Protein AF-A0A6V7J2H9-F1 (afdb_monomer_lite)

Radius of gyration: 25.12 Å; chains: 1; bounding box: 62×53×57 Å

pLDDT: mean 72.77, std 20.96, range [29.88, 95.81]

InterPro domains:
  IPR002219 Protein kinase C-like, phorbol ester/diacylglycerol-binding domain [PF00130] (8-49)
  IPR002219 Protein kinase C-like, phorbol ester/diacylglycerol-binding domain [PS50081] (1-47)
  IPR011993 PH-like domain superfamily [G3DSA:2.30.29.30] (99-198)
  IPR046349 C1-like domain superfamily [SSF57889] (6-49)
  IPR050839 Rho-associated Serine/Threonine Kinase [PTHR22988] (1-195)

Structure (mmCIF, N/CA/C/O backbone):
data_AF-A0A6V7J2H9-F1
#
_entry.id   AF-A0A6V7J2H9-F1
#
loop_
_atom_site.group_PDB
_atom_site.id
_atom_site.type_symbol
_atom_site.label_atom_id
_atom_site.label_alt_id
_atom_site.label_comp_id
_atom_site.label_asym_id
_atom_site.label_entity_id
_atom_site.label_seq_id
_atom_site.pdbx_PDB_ins_code
_atom_site.Cartn_x
_atom_site.Cartn_y
_atom_site.Cartn_z
_atom_site.occupancy
_atom_site.B_iso_or_equiv
_atom_site.auth_seq_id
_atom_site.auth_comp_id
_atom_site.auth_asym_id
_atom_site.auth_atom_id
_atom_site.pdbx_PDB_model_num
ATOM 1 N N . PHE A 1 1 ? -2.893 21.095 -12.736 1.00 77.75 1 PHE A N 1
ATOM 2 C CA . PHE A 1 1 ? -1.483 20.812 -13.079 1.00 77.75 1 PHE A CA 1
ATOM 3 C C . PHE A 1 1 ? -0.806 22.091 -13.529 1.00 77.75 1 PHE A C 1
ATOM 5 O O . PHE A 1 1 ? -1.310 22.734 -14.441 1.00 77.75 1 PHE A O 1
ATOM 12 N N . ASN A 1 2 ? 0.326 22.427 -12.921 1.00 83.44 2 ASN A N 1
ATOM 13 C CA . ASN A 1 2 ? 1.202 23.508 -13.352 1.00 83.44 2 ASN A CA 1
ATOM 14 C C . ASN A 1 2 ? 2.252 22.957 -14.314 1.00 83.44 2 ASN A C 1
ATOM 16 O O . ASN A 1 2 ? 2.741 21.839 -14.140 1.00 83.44 2 ASN A O 1
ATOM 20 N N . VAL A 1 3 ? 2.578 23.726 -15.350 1.00 87.38 3 VAL A N 1
ATOM 21 C CA . VAL A 1 3 ? 3.633 23.354 -16.292 1.00 87.38 3 VAL A CA 1
ATOM 22 C C . VAL A 1 3 ? 4.948 23.923 -15.787 1.00 87.38 3 VAL A C 1
ATOM 24 O O . VAL A 1 3 ? 5.167 25.129 -15.842 1.00 87.38 3 VAL A O 1
ATOM 27 N N . GLU A 1 4 ? 5.830 23.043 -15.330 1.00 84.88 4 GLU A N 1
ATOM 28 C CA . GLU A 1 4 ? 7.129 23.405 -14.766 1.00 84.88 4 GLU A CA 1
ATOM 29 C C . GLU A 1 4 ? 8.253 22.581 -15.397 1.00 84.88 4 GLU A C 1
ATOM 31 O O . GLU A 1 4 ? 8.036 21.514 -15.987 1.00 84.88 4 GLU A O 1
ATOM 36 N N . LEU A 1 5 ? 9.478 23.096 -15.305 1.00 83.81 5 LEU A N 1
ATOM 37 C CA . LEU A 1 5 ? 10.667 22.360 -15.714 1.00 83.81 5 LEU A CA 1
ATOM 38 C C . LEU A 1 5 ? 10.983 21.288 -14.674 1.00 83.81 5 LEU A C 1
ATOM 40 O O . LEU A 1 5 ? 11.109 21.570 -13.485 1.00 83.81 5 LEU A O 1
ATOM 44 N N . SER A 1 6 ? 11.156 20.053 -15.138 1.00 76.25 6 SER A N 1
ATOM 45 C CA . SER A 1 6 ? 11.546 18.945 -14.276 1.00 76.25 6 SER A CA 1
ATOM 46 C C . SER A 1 6 ? 12.970 19.141 -13.769 1.00 76.25 6 SER A C 1
ATOM 48 O O . SER A 1 6 ? 13.936 18.826 -14.466 1.00 76.25 6 SER A O 1
ATOM 50 N N . MET A 1 7 ? 13.104 19.638 -12.542 1.00 80.25 7 MET A N 1
ATOM 51 C CA . MET A 1 7 ? 14.392 19.756 -11.849 1.00 80.25 7 MET A CA 1
ATOM 52 C C . MET A 1 7 ? 14.829 18.458 -11.156 1.00 80.25 7 MET A C 1
ATOM 54 O O . MET A 1 7 ? 15.925 18.382 -10.609 1.00 80.25 7 MET A O 1
ATOM 58 N N . ARG A 1 8 ? 13.991 17.418 -11.189 1.00 76.75 8 ARG A N 1
ATOM 59 C CA . ARG A 1 8 ? 14.297 16.078 -10.674 1.00 76.75 8 ARG A CA 1
ATOM 60 C C . ARG A 1 8 ? 14.059 15.027 -11.750 1.00 76.75 8 ARG A C 1
ATOM 62 O O . ARG A 1 8 ? 13.167 15.191 -12.579 1.00 76.75 8 ARG A O 1
ATOM 69 N N . ALA A 1 9 ? 14.841 13.951 -11.742 1.00 74.69 9 ALA A N 1
ATOM 70 C CA . ALA A 1 9 ? 14.499 12.762 -12.514 1.00 74.69 9 ALA A CA 1
ATOM 71 C C . ALA A 1 9 ? 13.283 12.088 -11.856 1.00 74.69 9 ALA A C 1
ATOM 73 O O . ALA A 1 9 ? 13.253 11.912 -10.638 1.00 74.69 9 ALA A O 1
ATOM 74 N N . GLY A 1 10 ? 12.271 11.744 -12.647 1.00 80.50 10 GLY A N 1
ATOM 75 C CA . GLY A 1 10 ? 11.026 11.154 -12.155 1.00 80.50 10 GLY A CA 1
ATOM 76 C C . GLY A 1 10 ? 10.411 10.209 -13.179 1.00 80.50 10 GLY A C 1
ATOM 77 O O . GLY A 1 10 ? 10.917 10.080 -14.290 1.00 80.50 10 GLY A O 1
ATOM 78 N N . LYS A 1 11 ? 9.317 9.539 -12.815 1.00 85.56 11 LYS A N 1
ATOM 79 C CA . LYS A 1 11 ? 8.499 8.745 -13.744 1.00 85.56 11 LYS A CA 1
ATOM 80 C C . LYS A 1 11 ? 7.165 9.440 -13.968 1.00 85.56 11 LYS A C 1
ATOM 82 O O . LYS A 1 11 ? 6.646 10.082 -13.057 1.00 85.56 11 LYS A O 1
ATOM 87 N N . CYS A 1 12 ? 6.620 9.314 -15.171 1.00 86.00 12 CYS A N 1
ATOM 88 C CA . CYS A 1 12 ? 5.305 9.842 -15.481 1.00 86.00 12 CYS A CA 1
ATOM 89 C C . CYS A 1 12 ? 4.227 9.025 -14.773 1.00 86.00 12 CYS A C 1
ATOM 91 O O . CYS A 1 12 ? 4.155 7.815 -14.949 1.00 86.00 12 CYS A O 1
ATOM 93 N N . ALA A 1 13 ? 3.342 9.695 -14.037 1.00 82.06 13 ALA A N 1
ATOM 94 C CA . ALA A 1 13 ? 2.252 9.029 -13.327 1.00 82.06 13 ALA A CA 1
ATOM 95 C C . ALA A 1 13 ? 1.215 8.349 -14.247 1.00 82.06 13 ALA A C 1
ATOM 97 O O . ALA A 1 13 ? 0.481 7.493 -13.774 1.00 82.06 13 ALA A O 1
ATOM 98 N N . ALA A 1 14 ? 1.149 8.699 -15.540 1.00 83.88 14 ALA A N 1
ATOM 99 C CA . ALA A 1 14 ? 0.181 8.104 -16.467 1.00 83.88 14 ALA A CA 1
ATOM 100 C C . ALA A 1 14 ? 0.752 6.921 -17.264 1.00 83.88 14 ALA A C 1
ATOM 102 O O . ALA A 1 14 ? 0.119 5.880 -17.358 1.00 83.88 14 ALA A O 1
ATOM 103 N N . CYS A 1 15 ? 1.939 7.077 -17.861 1.00 84.81 15 CYS A N 1
ATOM 104 C CA . CYS A 1 15 ? 2.535 6.053 -18.729 1.00 84.81 15 CYS A CA 1
ATOM 105 C C . CYS A 1 15 ? 3.703 5.299 -18.085 1.00 84.81 15 CYS A C 1
ATOM 107 O O . CYS A 1 15 ? 4.266 4.417 -18.719 1.00 84.81 15 CYS A O 1
ATOM 109 N N . LEU A 1 16 ? 4.097 5.657 -16.856 1.00 80.81 16 LEU A N 1
ATOM 110 C CA . LEU A 1 16 ? 5.208 5.069 -16.089 1.00 80.81 16 LEU A CA 1
ATOM 111 C C . LEU A 1 16 ? 6.608 5.229 -16.713 1.00 80.81 16 LEU A C 1
ATOM 113 O O . LEU A 1 16 ? 7.609 4.912 -16.063 1.00 80.81 16 LEU A O 1
ATOM 117 N N . GLU A 1 17 ? 6.693 5.798 -17.915 1.00 85.81 17 GLU A N 1
ATOM 118 C CA . GLU A 1 17 ? 7.938 6.131 -18.604 1.00 85.81 17 GLU A CA 1
ATOM 119 C C . GLU A 1 17 ? 8.718 7.244 -17.885 1.00 85.81 17 GLU A C 1
ATOM 121 O O . GLU A 1 17 ? 8.125 8.122 -17.238 1.00 85.81 17 GLU A O 1
ATOM 126 N N . PRO A 1 18 ? 10.059 7.253 -17.989 1.00 84.50 18 PRO A N 1
ATOM 127 C CA . PRO A 1 18 ? 10.883 8.236 -17.319 1.00 84.50 18 PRO A CA 1
ATOM 128 C C . PRO A 1 18 ? 10.658 9.633 -17.899 1.00 84.50 18 PRO A C 1
ATOM 130 O O . PRO A 1 18 ? 10.485 9.863 -19.101 1.00 84.50 18 PRO A O 1
ATOM 133 N N . ILE A 1 19 ? 10.703 10.603 -17.004 1.00 86.81 19 ILE A N 1
ATOM 134 C CA . ILE A 1 19 ? 10.667 12.015 -17.316 1.00 86.81 19 ILE A CA 1
ATOM 135 C C . ILE A 1 19 ? 12.093 12.541 -17.245 1.00 86.81 19 ILE A C 1
ATOM 137 O O . ILE A 1 19 ? 12.758 12.478 -16.210 1.00 86.81 19 ILE A O 1
ATOM 141 N N . GLN A 1 20 ? 12.565 13.048 -18.381 1.00 83.06 20 GLN A N 1
ATOM 142 C CA . GLN A 1 20 ? 13.922 13.560 -18.503 1.00 83.06 20 GLN A CA 1
ATOM 143 C C . GLN A 1 20 ? 14.068 14.910 -17.796 1.00 83.06 20 GLN A C 1
ATOM 145 O O . GLN A 1 20 ? 13.197 15.779 -17.890 1.00 83.06 20 GLN A O 1
ATOM 150 N N . PHE A 1 21 ? 15.209 15.080 -17.131 1.00 84.38 21 PHE A N 1
ATOM 151 C CA . PHE A 1 21 ? 15.614 16.335 -16.508 1.00 84.38 21 PHE A CA 1
ATOM 152 C C . PHE A 1 21 ? 15.616 17.484 -17.527 1.00 84.38 21 PHE A C 1
ATOM 154 O O . PHE A 1 21 ? 15.995 17.301 -18.685 1.00 84.38 21 PHE A O 1
ATOM 161 N N . GLY A 1 22 ? 15.169 18.667 -17.103 1.00 79.56 22 GLY A N 1
ATOM 162 C CA . GLY A 1 22 ? 15.147 19.869 -17.939 1.00 79.56 22 GLY A CA 1
ATOM 163 C C . GLY A 1 22 ? 14.043 19.902 -19.002 1.00 79.56 22 GLY A C 1
ATOM 164 O O . GLY A 1 22 ? 13.978 20.853 -19.778 1.00 79.56 22 GLY A O 1
ATOM 165 N N . LYS A 1 23 ? 13.145 18.907 -19.050 1.00 81.88 23 LYS A N 1
ATOM 166 C CA . LYS A 1 23 ? 11.941 18.967 -19.893 1.00 81.88 23 LYS A CA 1
ATOM 167 C C . LYS A 1 23 ? 10.768 19.587 -19.144 1.00 81.88 23 LYS A C 1
ATOM 169 O O . LYS A 1 23 ? 10.637 19.440 -17.930 1.00 81.88 23 LYS A O 1
ATOM 174 N N . ARG A 1 24 ? 9.889 20.264 -19.891 1.00 83.94 24 ARG A N 1
ATOM 175 C CA . ARG A 1 24 ? 8.600 20.733 -19.370 1.00 83.94 24 ARG A CA 1
ATOM 176 C C . ARG A 1 24 ? 7.727 19.533 -19.016 1.00 83.94 24 ARG A C 1
ATOM 178 O O . ARG A 1 24 ? 7.602 18.596 -19.806 1.00 83.94 24 ARG A O 1
ATOM 185 N N . THR A 1 25 ? 7.128 19.593 -17.839 1.00 88.81 25 THR A N 1
ATOM 186 C CA . THR A 1 25 ? 6.284 18.552 -17.256 1.00 88.81 25 THR A CA 1
ATOM 187 C C . THR A 1 25 ? 5.070 19.180 -16.614 1.00 88.81 25 THR A C 1
ATOM 189 O O . THR A 1 25 ? 5.123 20.323 -16.173 1.00 88.81 25 THR A O 1
ATOM 192 N N . ALA A 1 26 ? 3.975 18.436 -16.576 1.00 88.44 26 ALA A N 1
ATOM 193 C CA . ALA A 1 26 ? 2.803 18.830 -15.821 1.00 88.44 26 ALA A CA 1
ATOM 194 C C . ALA A 1 26 ? 2.932 18.246 -14.410 1.00 88.44 26 ALA A C 1
ATOM 196 O O . ALA A 1 26 ? 2.935 17.023 -14.238 1.00 88.44 26 ALA A O 1
ATOM 197 N N . ILE A 1 27 ? 3.054 19.125 -13.416 1.00 84.69 27 ILE A N 1
ATOM 198 C CA . ILE A 1 27 ? 3.156 18.782 -11.997 1.00 84.69 27 ILE A CA 1
ATOM 199 C C . ILE A 1 27 ? 1.858 19.190 -11.304 1.00 84.69 27 ILE A C 1
ATOM 201 O O . ILE A 1 27 ? 1.342 20.287 -11.518 1.00 84.69 27 ILE A O 1
ATOM 205 N N . CYS A 1 28 ? 1.265 18.300 -10.515 1.00 81.88 28 CYS A N 1
ATOM 206 C CA . CYS A 1 28 ? 0.098 18.681 -9.724 1.00 81.88 28 CYS A CA 1
ATOM 207 C C . CYS A 1 28 ? 0.548 19.531 -8.530 1.00 81.88 28 CYS A C 1
ATOM 209 O O . CYS A 1 28 ? 1.403 19.100 -7.762 1.00 81.88 28 CYS A O 1
ATOM 211 N N . SER A 1 29 ? -0.029 20.721 -8.363 1.00 76.00 29 SER A N 1
ATOM 212 C CA . SER A 1 29 ? 0.316 21.650 -7.280 1.00 76.00 29 SER A CA 1
ATOM 213 C C . SER A 1 29 ? 0.058 21.067 -5.891 1.00 76.00 29 SER A C 1
ATOM 215 O O . SER A 1 29 ? 0.789 21.377 -4.958 1.00 76.00 29 SER A O 1
ATOM 217 N N . GLU A 1 30 ? -0.945 20.199 -5.764 1.00 71.56 30 GLU A N 1
ATOM 218 C CA . GLU A 1 30 ? -1.413 19.685 -4.472 1.00 71.56 30 GLU A CA 1
ATOM 219 C C . GLU A 1 30 ? -0.650 18.421 -4.051 1.00 71.56 30 GLU A C 1
ATOM 221 O O . GLU A 1 30 ? -0.244 18.288 -2.903 1.00 71.56 30 GLU A O 1
ATOM 226 N N . CYS A 1 31 ? -0.390 17.509 -4.993 1.00 70.88 31 CYS A N 1
ATOM 227 C CA . CYS A 1 31 ? 0.210 16.200 -4.703 1.00 70.88 31 CYS A CA 1
ATOM 228 C C . CYS A 1 31 ? 1.591 15.963 -5.322 1.00 70.88 31 CYS A C 1
ATOM 230 O O . CYS A 1 31 ? 2.177 14.899 -5.138 1.00 70.88 31 CYS A O 1
ATOM 232 N N . GLN A 1 32 ? 2.120 16.928 -6.079 1.00 79.38 32 GLN A N 1
ATOM 233 C CA . GLN A 1 32 ? 3.469 16.901 -6.656 1.00 79.38 32 GLN A CA 1
ATOM 234 C C . GLN A 1 32 ? 3.761 15.716 -7.599 1.00 79.38 32 GLN A C 1
ATOM 236 O O . GLN A 1 32 ? 4.919 15.482 -7.965 1.00 79.38 32 GLN A O 1
ATOM 241 N N . ILE A 1 33 ? 2.730 14.988 -8.047 1.00 80.75 33 ILE A N 1
ATOM 242 C CA . ILE A 1 33 ? 2.874 13.972 -9.095 1.00 80.75 33 ILE A CA 1
ATOM 243 C C . ILE A 1 33 ? 3.284 14.643 -10.403 1.00 80.75 33 ILE A C 1
ATOM 245 O O . ILE A 1 33 ? 2.824 15.739 -10.729 1.00 80.75 33 ILE A O 1
ATOM 249 N N . MET A 1 34 ? 4.139 13.964 -11.161 1.00 84.94 34 MET A N 1
ATOM 250 C CA . MET A 1 34 ? 4.719 14.487 -12.389 1.00 84.94 34 MET A CA 1
ATOM 251 C C . MET A 1 34 ? 4.241 13.673 -13.588 1.00 84.94 34 MET A C 1
ATOM 253 O O . MET A 1 34 ? 4.202 12.443 -13.559 1.00 84.94 34 MET A O 1
ATOM 257 N N . THR A 1 35 ? 3.882 14.358 -14.666 1.00 87.31 35 THR A N 1
ATOM 258 C CA . THR A 1 35 ? 3.438 13.739 -15.917 1.00 87.31 35 THR A CA 1
ATOM 259 C C . THR A 1 35 ? 4.093 14.411 -17.116 1.00 87.31 35 THR A C 1
ATOM 261 O O . THR A 1 35 ? 4.465 15.589 -17.065 1.00 87.31 35 THR A O 1
ATOM 264 N N . HIS A 1 36 ? 4.240 13.686 -18.230 1.00 90.44 36 HIS A N 1
ATOM 265 C CA . HIS A 1 36 ? 4.505 14.352 -19.506 1.00 90.44 36 HIS A CA 1
ATOM 266 C C . HIS A 1 36 ? 3.322 15.260 -19.855 1.00 90.44 36 HIS A C 1
ATOM 268 O O . HIS A 1 36 ? 2.180 14.930 -19.544 1.00 90.44 36 HIS A O 1
ATOM 274 N N . LEU A 1 37 ? 3.563 16.356 -20.582 1.00 86.44 37 LEU A N 1
ATOM 275 C CA . LEU A 1 37 ? 2.484 17.267 -21.004 1.00 86.44 37 LEU A CA 1
ATOM 276 C C . LEU A 1 37 ? 1.358 16.558 -21.769 1.00 86.44 37 LEU A C 1
ATOM 278 O O . LEU A 1 37 ? 0.207 16.948 -21.650 1.00 86.44 37 LEU A O 1
ATOM 282 N N . LYS A 1 38 ? 1.689 15.526 -22.553 1.00 88.06 38 LYS A N 1
ATOM 283 C CA . LYS A 1 38 ? 0.705 14.737 -23.312 1.00 88.06 38 LYS A CA 1
ATOM 284 C C . LYS A 1 38 ? -0.084 13.766 -22.432 1.00 88.06 38 LYS A C 1
ATOM 286 O O . LYS A 1 38 ? -1.185 13.370 -22.780 1.00 88.06 38 LYS A O 1
ATOM 291 N N . CYS A 1 39 ? 0.501 13.376 -21.307 1.00 87.06 39 CYS A N 1
ATOM 292 C CA . CYS A 1 39 ? -0.032 12.379 -20.392 1.00 87.06 39 CYS A CA 1
ATOM 293 C C . CYS A 1 39 ? -0.886 12.994 -19.280 1.00 87.06 39 CYS A C 1
ATOM 295 O O . CYS A 1 39 ? -1.598 12.261 -18.606 1.00 87.06 39 CYS A O 1
ATOM 297 N N . SER A 1 40 ? -0.838 14.314 -19.088 1.00 82.81 40 SER A N 1
ATOM 298 C CA . SER A 1 40 ? -1.616 15.008 -18.055 1.00 82.81 40 SER A CA 1
ATOM 299 C C . SER A 1 40 ? -3.125 14.814 -18.219 1.00 82.81 40 SER A C 1
ATOM 301 O O . SER A 1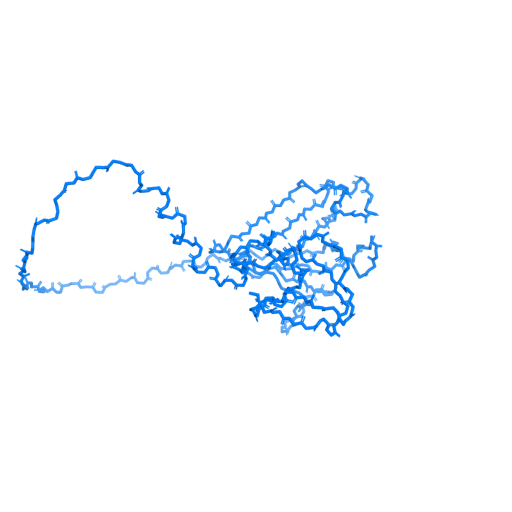 40 ? -3.830 14.717 -17.225 1.00 82.81 40 SER A O 1
ATOM 303 N N . LEU A 1 41 ? -3.602 14.696 -19.462 1.00 78.06 41 LEU A N 1
ATOM 304 C CA . LEU A 1 41 ? -5.012 14.459 -19.791 1.00 78.06 41 LEU A CA 1
ATOM 305 C C . LEU A 1 41 ? -5.463 13.013 -19.541 1.00 78.06 41 LEU A C 1
ATOM 307 O O . LEU A 1 41 ? -6.658 12.750 -19.484 1.00 78.06 41 LEU A O 1
ATOM 311 N N . LEU A 1 42 ? -4.515 12.079 -19.419 1.00 77.94 42 LEU A N 1
ATOM 312 C CA . LEU A 1 42 ? -4.791 10.679 -19.082 1.00 77.94 42 LEU A CA 1
ATOM 313 C C . LEU A 1 42 ? -4.868 10.468 -17.569 1.00 77.94 42 LEU A C 1
ATOM 315 O O . LEU A 1 42 ? -5.326 9.421 -17.117 1.00 77.94 42 LEU A O 1
ATOM 319 N N . VAL A 1 43 ? -4.402 11.444 -16.786 1.00 71.25 43 VAL A N 1
ATOM 320 C CA . VAL A 1 43 ? -4.537 11.400 -15.337 1.00 71.25 43 VAL A CA 1
ATOM 321 C C . VAL A 1 43 ? -5.922 11.927 -14.970 1.00 71.25 43 VAL A C 1
ATOM 323 O O . VAL A 1 43 ? -6.305 12.996 -15.450 1.00 71.25 43 VAL A O 1
ATOM 326 N N . PRO A 1 44 ? -6.680 11.200 -14.131 1.00 64.69 44 PRO A N 1
ATOM 327 C CA . PRO A 1 44 ? -7.982 11.642 -13.663 1.00 64.69 44 PRO A CA 1
ATOM 328 C C . PRO A 1 44 ? -7.969 13.100 -13.186 1.00 64.69 44 PRO A C 1
ATOM 330 O O . PRO A 1 44 ? -7.108 13.511 -12.406 1.00 64.69 44 PRO A O 1
ATOM 333 N N . ALA A 1 45 ? -8.953 13.886 -13.635 1.00 60.41 45 ALA A N 1
ATOM 334 C CA . ALA A 1 45 ? -9.084 15.308 -13.299 1.00 60.41 45 ALA A CA 1
ATOM 335 C C . ALA A 1 45 ? -9.304 15.567 -11.798 1.00 60.41 45 ALA A C 1
ATOM 337 O O . ALA A 1 45 ? -9.265 16.711 -11.352 1.00 60.41 45 ALA A O 1
ATOM 338 N N . ASN A 1 46 ? -9.536 14.510 -11.019 1.00 59.00 46 ASN A N 1
ATOM 339 C CA . ASN A 1 46 ? -9.648 14.579 -9.574 1.00 59.00 46 ASN A CA 1
ATOM 340 C C . ASN A 1 46 ? -8.278 14.583 -8.865 1.00 59.00 46 ASN A C 1
ATOM 342 O O . ASN A 1 46 ? -8.244 14.684 -7.644 1.00 59.00 46 ASN A O 1
ATOM 346 N N . CYS A 1 47 ? -7.147 14.503 -9.578 1.00 57.09 47 CYS A N 1
ATOM 347 C CA . CYS A 1 47 ? -5.824 14.515 -8.956 1.00 57.09 47 CYS A CA 1
ATOM 348 C C . CYS A 1 47 ? -5.627 15.737 -8.036 1.00 57.09 47 CYS A C 1
ATOM 350 O O . CYS A 1 47 ? -5.884 16.869 -8.437 1.00 57.09 47 CYS A O 1
ATOM 352 N N . GLY A 1 48 ? -5.170 15.512 -6.805 1.00 52.78 48 GLY A N 1
ATOM 353 C CA . GLY A 1 48 ? -5.032 16.565 -5.797 1.00 52.78 48 GLY A CA 1
ATOM 354 C C . GLY A 1 48 ? -6.256 16.767 -4.903 1.00 52.78 48 GLY A C 1
ATOM 355 O O . GLY A 1 48 ? -6.057 16.959 -3.709 1.00 52.78 48 GLY A O 1
ATOM 356 N N . LEU A 1 49 ? -7.490 16.620 -5.407 1.00 52.19 49 LEU A N 1
ATOM 357 C CA . LEU A 1 49 ? -8.683 16.990 -4.635 1.00 52.19 49 LEU A CA 1
ATOM 358 C C . LEU A 1 49 ? -8.720 16.304 -3.256 1.00 52.19 49 LEU A C 1
ATOM 360 O O . LEU A 1 49 ? -8.623 15.073 -3.197 1.00 52.19 49 LEU A O 1
ATOM 364 N N . PRO A 1 50 ? -8.914 17.058 -2.154 1.00 51.91 50 PRO A N 1
ATOM 365 C CA . PRO A 1 50 ? -9.219 16.474 -0.858 1.00 51.91 50 PRO A CA 1
ATOM 366 C C . PRO A 1 50 ? -10.577 15.775 -0.974 1.00 51.91 50 PRO A C 1
ATOM 368 O O . PRO A 1 50 ? -11.587 16.398 -1.309 1.00 51.91 50 PRO A O 1
ATOM 371 N N . GLY A 1 51 ? -10.623 14.467 -0.732 1.00 51.88 51 GLY A N 1
ATOM 372 C CA . GLY A 1 51 ? -11.774 13.611 -1.068 1.00 51.88 51 GLY A CA 1
ATOM 373 C C . GLY A 1 51 ? -13.039 13.804 -0.240 1.00 51.88 51 GLY A C 1
ATOM 374 O O . GLY A 1 51 ? -13.928 12.956 -0.265 1.00 51.88 51 GLY A O 1
ATOM 375 N N . GLY A 1 52 ? -13.192 14.963 0.398 1.00 51.84 52 GLY A N 1
ATOM 376 C CA . GLY A 1 52 ? -14.498 15.465 0.803 1.00 51.84 52 GLY A CA 1
ATOM 377 C C . GLY A 1 52 ? -15.415 15.810 -0.382 1.00 51.84 52 GLY A C 1
ATOM 378 O O . GLY A 1 52 ? -16.631 15.723 -0.231 1.00 51.84 52 GLY A O 1
ATOM 379 N N . LEU A 1 53 ? -14.885 16.152 -1.569 1.00 50.12 53 LEU A N 1
ATOM 380 C CA . LEU A 1 53 ? -15.721 16.659 -2.675 1.00 50.12 53 LEU A CA 1
ATOM 381 C C . LEU A 1 53 ? -16.220 15.584 -3.664 1.00 50.12 53 LEU A C 1
ATOM 383 O O . LEU A 1 53 ? -17.243 15.775 -4.324 1.00 50.12 53 LEU A O 1
ATOM 387 N N . THR A 1 54 ? -15.582 14.412 -3.733 1.00 50.69 54 THR A N 1
ATOM 388 C CA . THR A 1 54 ? -15.967 13.336 -4.673 1.00 50.69 54 THR A CA 1
ATOM 389 C C . THR A 1 54 ? -17.366 12.770 -4.383 1.00 50.69 54 THR A C 1
ATOM 391 O O . THR A 1 54 ? -18.051 12.295 -5.290 1.00 50.69 54 THR A O 1
ATOM 394 N N . LYS A 1 55 ? -17.853 12.900 -3.139 1.00 51.69 55 LYS A N 1
ATOM 395 C CA . LYS A 1 55 ? -19.196 12.453 -2.725 1.00 51.69 55 LYS A CA 1
ATOM 396 C C . LYS A 1 55 ? -20.343 13.265 -3.351 1.00 51.69 55 LYS A C 1
ATOM 398 O O . LYS A 1 55 ? -21.476 12.786 -3.338 1.00 51.69 55 LYS A O 1
ATOM 403 N N . HIS A 1 56 ? -20.077 14.448 -3.918 1.00 49.44 56 HIS A N 1
ATOM 404 C CA . HIS A 1 56 ? -21.100 15.269 -4.580 1.00 49.44 56 HIS A CA 1
ATOM 405 C C . HIS A 1 56 ? -21.202 15.037 -6.093 1.00 49.44 56 HIS A C 1
ATOM 407 O O . HIS A 1 56 ? -22.293 15.158 -6.643 1.00 49.44 56 HIS A O 1
ATOM 413 N N . LEU A 1 57 ? -20.122 14.627 -6.772 1.00 46.97 57 LEU A N 1
ATOM 414 C CA . LEU A 1 57 ? -20.199 14.368 -8.215 1.00 46.97 57 LEU A CA 1
ATOM 415 C C . LEU A 1 57 ? -20.984 13.091 -8.541 1.00 46.97 57 LEU A C 1
ATOM 417 O O . LEU A 1 57 ? -21.692 13.067 -9.535 1.00 46.97 57 LEU A O 1
ATOM 421 N N . GLY A 1 58 ? -20.952 12.057 -7.696 1.00 45.50 58 GLY A N 1
ATOM 422 C CA . GLY A 1 58 ? -21.749 10.841 -7.929 1.00 45.50 58 GLY A CA 1
ATOM 423 C C . GLY A 1 58 ? -23.266 11.042 -7.794 1.00 45.50 58 GLY A C 1
ATOM 424 O O . GLY A 1 58 ? -24.040 10.279 -8.368 1.00 45.50 58 GLY A O 1
ATOM 425 N N . LYS A 1 59 ? -23.702 12.078 -7.062 1.00 42.47 59 LYS A N 1
ATOM 426 C CA . LYS A 1 59 ? -25.119 12.316 -6.741 1.00 42.47 59 LYS A CA 1
ATOM 427 C C . LYS A 1 59 ? -25.863 13.165 -7.777 1.00 42.47 59 LYS A C 1
ATOM 429 O O . LYS A 1 59 ? -27.084 13.103 -7.820 1.00 42.47 59 LYS A O 1
ATOM 434 N N .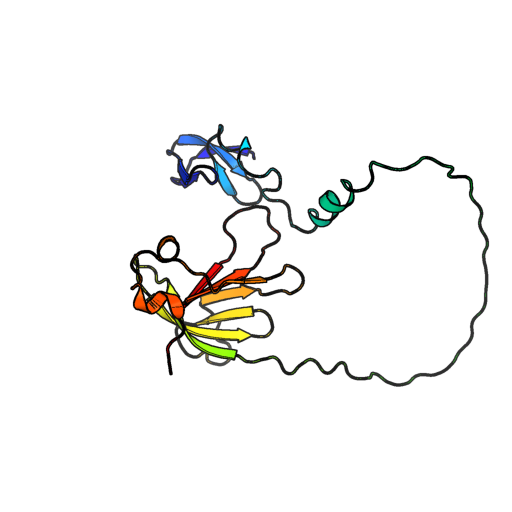 ASN A 1 60 ? -25.162 13.892 -8.651 1.00 42.06 60 ASN A N 1
ATOM 435 C CA . ASN A 1 60 ? -25.791 14.748 -9.669 1.00 42.06 60 ASN A CA 1
ATOM 436 C C . ASN A 1 60 ? -25.973 14.089 -11.053 1.00 42.06 60 ASN A C 1
ATOM 438 O O . ASN A 1 60 ? -26.654 14.661 -11.894 1.00 42.06 60 ASN A O 1
ATOM 442 N N . TRP A 1 61 ? -25.426 12.891 -11.298 1.00 40.25 61 TRP A N 1
ATOM 443 C CA . TRP A 1 61 ? -25.557 12.177 -12.589 1.00 40.25 61 TRP A CA 1
ATOM 444 C C . TRP A 1 61 ? -26.652 11.093 -12.596 1.00 40.25 61 TRP A C 1
ATOM 446 O O . TRP A 1 61 ? -26.737 10.274 -13.511 1.00 40.25 61 TRP A O 1
ATOM 456 N N . ARG A 1 62 ? -27.485 11.056 -11.551 1.00 43.56 62 ARG A N 1
ATOM 457 C CA . ARG A 1 62 ? -28.662 10.182 -11.415 1.00 43.56 62 ARG A CA 1
ATOM 458 C C . ARG A 1 62 ? -29.899 11.022 -11.069 1.00 43.56 62 ARG A C 1
ATOM 460 O O . ARG A 1 62 ? -30.630 10.695 -10.148 1.00 43.56 62 ARG A O 1
ATOM 467 N N . ALA A 1 63 ? -30.073 12.161 -11.734 1.00 34.94 63 ALA A N 1
ATOM 468 C CA . ALA A 1 63 ? -31.251 13.020 -11.568 1.00 34.94 63 ALA A CA 1
ATOM 469 C C . ALA A 1 63 ? -31.591 13.774 -12.866 1.00 34.94 63 ALA A C 1
ATOM 471 O O . ALA A 1 63 ? -32.009 14.927 -12.838 1.00 34.94 63 ALA A O 1
ATOM 472 N N . SER A 1 64 ? -31.362 13.140 -14.016 1.00 45.28 64 SER A N 1
ATOM 473 C CA . SER A 1 64 ? -31.796 13.647 -15.319 1.00 45.28 64 SER A CA 1
ATOM 474 C C . SER A 1 64 ? -32.533 12.550 -16.077 1.00 45.28 64 SER A C 1
ATOM 476 O O . SER A 1 64 ? -32.094 12.115 -17.133 1.00 45.28 64 SER A O 1
ATOM 478 N N . ASP A 1 65 ? -33.603 12.049 -15.480 1.00 41.12 65 ASP A N 1
ATOM 479 C CA . ASP A 1 65 ? -34.801 11.689 -16.226 1.00 41.12 65 ASP A CA 1
ATOM 480 C C . ASP A 1 65 ? -35.963 11.616 -15.238 1.00 41.12 65 ASP A C 1
ATOM 482 O O . ASP A 1 65 ? -35.801 11.145 -14.115 1.00 41.12 65 ASP A O 1
ATOM 486 N N . GLU A 1 66 ? -37.110 12.114 -15.682 1.00 36.41 66 GLU A N 1
ATOM 487 C CA . GLU A 1 66 ? -38.389 12.192 -14.970 1.00 36.41 66 GLU A CA 1
ATOM 488 C C . GLU A 1 66 ? -38.675 13.492 -14.182 1.00 36.41 66 GLU A C 1
ATOM 490 O O . GLU A 1 66 ? -38.560 13.613 -12.967 1.00 36.41 66 GLU A O 1
ATOM 495 N N . SER A 1 67 ? -39.173 14.451 -14.968 1.00 36.19 67 SER A N 1
ATOM 496 C CA . SER A 1 67 ? -40.454 15.130 -14.725 1.00 36.19 67 SER A CA 1
ATOM 497 C C . SER A 1 67 ? -40.515 16.312 -13.746 1.00 36.19 67 SER A C 1
ATOM 499 O O . SER A 1 67 ? -40.835 16.198 -12.569 1.00 36.19 67 SER A O 1
ATOM 501 N N . ILE A 1 68 ? -40.333 17.504 -14.329 1.00 42.22 68 ILE A N 1
ATOM 502 C CA . ILE A 1 68 ? -41.284 18.635 -14.298 1.00 42.22 68 ILE A CA 1
ATOM 503 C C . ILE A 1 68 ? -42.531 18.403 -13.431 1.00 42.22 68 ILE A C 1
ATOM 505 O 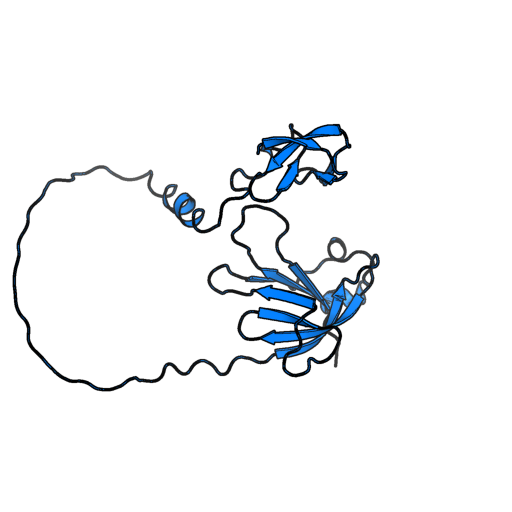O . ILE A 1 68 ? -43.400 17.633 -13.830 1.00 42.22 68 ILE A O 1
ATOM 509 N N . SER A 1 69 ? -42.659 19.154 -12.328 1.00 32.47 69 SER A N 1
ATOM 510 C CA . SER A 1 69 ? -43.865 19.926 -11.962 1.00 32.47 69 SER A CA 1
ATOM 511 C C . SER A 1 69 ? -43.677 20.704 -10.647 1.00 32.47 69 SER A C 1
ATOM 513 O O . SER A 1 69 ? -43.546 20.128 -9.574 1.00 32.47 69 SER A O 1
ATOM 515 N N . THR A 1 70 ? -43.773 22.034 -10.762 1.00 38.19 70 THR A N 1
ATOM 516 C CA . THR A 1 70 ? -44.298 22.995 -9.765 1.00 38.19 70 THR A CA 1
ATOM 517 C C . THR A 1 70 ? -43.622 23.130 -8.394 1.00 38.19 70 THR A C 1
ATOM 519 O O . THR A 1 70 ? -43.987 22.477 -7.424 1.00 38.19 70 THR A O 1
ATOM 522 N N . LEU A 1 71 ? -42.764 24.153 -8.283 1.00 42.25 71 LEU A N 1
ATOM 523 C CA . LEU A 1 71 ? -42.498 24.863 -7.031 1.00 42.25 71 LEU A CA 1
ATOM 524 C C . LEU A 1 71 ? -43.408 26.104 -6.957 1.00 42.25 71 LEU A C 1
ATOM 526 O O . LEU A 1 71 ? -43.207 27.082 -7.672 1.00 42.25 71 LEU A O 1
ATOM 530 N N . SER A 1 72 ? -44.416 26.040 -6.094 1.00 40.91 72 SER A N 1
ATOM 531 C CA . SER A 1 72 ? -45.187 27.161 -5.541 1.00 40.91 72 SER A CA 1
ATOM 532 C C . SER A 1 72 ? -45.697 26.663 -4.187 1.00 40.91 72 SER A C 1
ATOM 534 O O . SER A 1 72 ? -46.207 25.554 -4.121 1.00 40.91 72 SER A O 1
ATOM 536 N N . GLY A 1 73 ? -45.560 27.328 -3.052 1.00 31.20 73 GLY A N 1
ATOM 537 C CA . GLY A 1 73 ? -45.009 28.627 -2.735 1.00 31.20 73 GLY A CA 1
ATOM 538 C C . GLY A 1 73 ? -44.806 28.702 -1.216 1.00 31.20 73 GLY A C 1
ATOM 539 O O . GLY A 1 73 ? -45.187 27.806 -0.465 1.00 31.20 73 GLY A O 1
ATOM 540 N N . SER A 1 74 ? -44.152 29.776 -0.800 1.00 44.34 74 SER A N 1
ATOM 541 C CA . SER A 1 74 ? -43.894 30.238 0.566 1.00 44.34 74 SER A CA 1
ATOM 542 C C . SER A 1 74 ? -45.108 30.184 1.504 1.00 44.34 74 SER A C 1
ATOM 544 O O . SER A 1 74 ? -46.191 30.510 1.042 1.00 44.34 74 SER A O 1
ATOM 546 N N . VAL A 1 75 ? -44.918 29.943 2.815 1.00 35.47 75 VAL A N 1
ATOM 547 C CA . VAL A 1 75 ? -45.159 30.911 3.922 1.00 35.47 75 VAL A CA 1
ATOM 548 C C . VAL A 1 75 ? -44.936 30.304 5.326 1.00 35.47 75 VAL A C 1
ATOM 550 O O . VAL A 1 75 ? -45.002 29.100 5.535 1.00 35.47 75 VAL A O 1
ATOM 553 N N . GLN A 1 76 ? -44.618 31.210 6.254 1.00 38.84 76 GLN A N 1
ATOM 554 C CA . GLN A 1 76 ? -44.233 31.107 7.669 1.00 38.84 76 GLN A CA 1
ATOM 555 C C . GLN A 1 76 ? -45.305 30.500 8.595 1.00 38.84 76 GLN A C 1
ATOM 557 O O . GLN A 1 76 ? -46.489 30.645 8.310 1.00 38.84 76 GLN A O 1
ATOM 562 N N . THR A 1 77 ? -44.915 30.012 9.784 1.00 32.88 77 THR A N 1
ATOM 563 C CA . THR A 1 77 ? -45.490 30.477 11.073 1.00 32.88 77 THR A CA 1
ATOM 564 C C . THR A 1 77 ? -44.728 29.952 12.299 1.00 32.88 77 THR A C 1
ATOM 566 O O . THR A 1 77 ? -44.064 28.922 12.257 1.00 32.88 77 THR A O 1
ATOM 569 N N . LEU A 1 78 ? -44.776 30.761 13.358 1.00 34.38 78 LEU A N 1
ATOM 570 C CA . LEU A 1 78 ? -44.017 30.710 14.607 1.00 34.38 78 LEU A CA 1
ATOM 571 C C . LEU A 1 78 ? -44.765 29.964 15.737 1.00 34.38 78 LEU A C 1
ATOM 573 O O . LEU A 1 78 ? -45.979 29.799 15.674 1.00 34.38 78 LEU A O 1
ATOM 577 N N . THR A 1 79 ? -44.011 29.716 16.819 1.00 30.47 79 THR A N 1
ATOM 578 C CA . THR A 1 79 ? -44.369 29.770 18.260 1.00 30.47 79 THR A CA 1
ATOM 579 C C . THR A 1 79 ? -44.868 28.530 19.040 1.00 30.47 79 THR A C 1
ATOM 581 O O . THR A 1 79 ? -45.978 28.072 18.808 1.00 30.47 79 THR A O 1
ATOM 584 N N . ILE A 1 80 ? -44.051 28.190 20.071 1.00 37.41 80 ILE A N 1
ATOM 585 C CA . ILE A 1 80 ? -44.357 27.861 21.499 1.00 37.41 80 ILE A CA 1
ATOM 586 C C . ILE A 1 80 ? -44.951 26.444 21.749 1.00 37.41 80 ILE A C 1
ATOM 588 O O . ILE A 1 80 ? -45.842 26.029 21.026 1.00 37.41 80 ILE A O 1
ATOM 592 N N . ASP A 1 81 ? -44.457 25.576 22.651 1.00 29.88 81 ASP A N 1
ATOM 593 C CA . ASP A 1 81 ? -44.231 25.719 24.106 1.00 29.88 81 ASP A CA 1
ATOM 594 C C . ASP A 1 81 ? -43.265 24.636 24.665 1.00 29.88 81 ASP A C 1
ATOM 596 O O . ASP A 1 81 ? -43.190 23.525 24.136 1.00 29.88 81 ASP A O 1
ATOM 600 N N . GLU A 1 82 ? -42.567 24.964 25.755 1.00 38.97 82 GLU A N 1
ATOM 601 C CA . GLU A 1 82 ? -41.888 24.048 26.704 1.00 38.97 82 GLU A CA 1
ATOM 602 C C . GLU A 1 82 ? -42.939 23.564 27.740 1.00 38.97 82 GLU A C 1
ATOM 604 O O . GLU A 1 82 ? -43.944 24.266 27.883 1.00 38.97 82 GLU A O 1
ATOM 609 N N . PRO A 1 83 ? -42.796 22.437 28.489 1.00 43.09 83 PRO A N 1
ATOM 610 C CA . PRO A 1 83 ? -41.764 22.306 29.535 1.00 43.09 83 PRO A CA 1
ATOM 611 C C . PRO A 1 83 ? -41.267 20.871 29.878 1.00 43.09 83 PRO A C 1
ATOM 613 O O . PRO A 1 83 ? -41.871 19.861 29.522 1.00 43.09 83 PRO A O 1
ATOM 616 N N . ASP A 1 84 ? -40.143 20.848 30.606 1.00 32.25 84 ASP A N 1
ATOM 617 C CA . ASP A 1 84 ? -39.613 19.886 31.599 1.00 32.25 84 ASP A CA 1
ATOM 618 C C . ASP A 1 84 ? -40.043 18.404 31.600 1.00 32.25 84 ASP A C 1
ATOM 620 O O . ASP A 1 84 ? -41.201 18.088 31.845 1.00 32.25 84 ASP A O 1
ATOM 624 N N . HIS A 1 85 ? -39.056 17.489 31.540 1.00 36.22 85 HIS A N 1
ATOM 625 C CA . HIS A 1 85 ? -38.896 16.398 32.524 1.00 36.22 85 HIS A CA 1
ATOM 626 C C . HIS A 1 85 ? -37.571 15.606 32.354 1.00 36.22 85 HIS A C 1
ATOM 628 O O . HIS A 1 85 ? -37.350 14.931 31.353 1.00 36.22 85 HIS A O 1
ATOM 634 N N . ALA A 1 86 ? -36.786 15.614 33.440 1.00 34.81 86 ALA A N 1
ATOM 635 C CA . ALA A 1 86 ? -35.923 14.550 33.978 1.00 34.81 86 ALA A CA 1
ATOM 636 C C . ALA A 1 86 ? -34.600 14.157 33.277 1.00 34.81 86 ALA A C 1
ATOM 638 O O . ALA A 1 86 ? -34.551 13.461 32.264 1.00 34.81 86 ALA A O 1
ATOM 639 N N . GLU A 1 87 ? -33.508 14.483 33.979 1.00 35.84 87 GLU A N 1
ATOM 640 C CA . GLU A 1 87 ? -32.233 13.763 33.979 1.00 35.84 87 GLU A CA 1
ATOM 641 C C . GLU A 1 87 ? -32.431 12.254 34.219 1.00 35.84 87 GLU A C 1
ATOM 643 O O . GLU A 1 87 ? -33.125 11.883 35.162 1.00 35.84 87 GLU A O 1
ATOM 648 N N . LEU A 1 88 ? -31.781 11.392 33.425 1.00 36.38 88 LEU A N 1
ATOM 649 C CA . LEU A 1 88 ? -30.835 10.365 33.896 1.00 36.38 88 LEU A CA 1
ATOM 650 C C . LEU A 1 88 ? -30.290 9.548 32.710 1.00 36.38 88 LEU A C 1
ATOM 652 O O . LEU A 1 88 ? -30.980 9.287 31.729 1.00 36.38 88 LEU A O 1
ATOM 656 N N . ASP A 1 89 ? -29.073 9.048 32.903 1.00 34.41 89 ASP A N 1
ATOM 657 C CA . ASP A 1 89 ? -28.446 7.927 32.203 1.00 34.41 89 ASP A CA 1
ATOM 658 C C . ASP A 1 89 ? -27.758 8.202 30.863 1.00 34.41 89 ASP A C 1
ATOM 660 O O . ASP A 1 89 ? -28.084 7.677 29.797 1.00 34.41 89 ASP A O 1
ATOM 664 N N . SER A 1 90 ? -26.620 8.883 31.012 1.00 46.50 90 SER A N 1
ATOM 665 C CA . SER A 1 90 ? -25.289 8.418 30.591 1.00 46.50 90 SER A CA 1
ATOM 666 C C . SER A 1 90 ? -25.134 6.885 30.538 1.00 46.50 90 SER A C 1
ATOM 668 O O . SER A 1 90 ? -24.388 6.281 31.310 1.00 46.50 90 SER A O 1
ATOM 670 N N . LYS A 1 91 ? -25.770 6.223 29.571 1.00 38.00 91 LYS A N 1
ATOM 671 C CA . LYS A 1 91 ? -25.439 4.847 29.191 1.00 38.00 91 LYS A CA 1
ATOM 672 C C . LYS A 1 91 ? -24.282 4.870 28.210 1.00 38.00 91 LYS A C 1
ATOM 674 O O . LYS A 1 91 ? -24.444 4.783 27.000 1.00 38.00 91 LYS A O 1
ATOM 679 N N . ASN A 1 92 ? -23.104 5.037 28.808 1.00 40.72 92 ASN A N 1
ATOM 680 C CA . ASN A 1 92 ? -21.911 4.239 28.560 1.00 40.72 92 ASN A CA 1
ATOM 681 C C . ASN A 1 92 ? -21.940 3.510 27.204 1.00 40.72 92 ASN A C 1
ATOM 683 O O . ASN A 1 92 ? -22.274 2.325 27.122 1.00 40.72 92 ASN A O 1
ATOM 687 N N . VAL A 1 93 ? -21.592 4.238 26.137 1.00 42.81 93 VAL A N 1
ATOM 688 C CA . VAL A 1 93 ? -21.092 3.617 24.912 1.00 42.81 93 VAL A CA 1
ATOM 689 C C . VAL A 1 93 ? -19.876 2.827 25.364 1.00 42.81 93 VAL A C 1
ATOM 691 O O . VAL A 1 93 ? -18.814 3.404 25.599 1.00 42.81 93 VAL A O 1
ATOM 694 N N . LYS A 1 94 ? -20.052 1.515 25.550 1.00 42.72 94 LYS A N 1
ATOM 695 C CA . LYS A 1 94 ? -18.945 0.574 25.650 1.00 42.72 94 LYS A CA 1
ATOM 696 C C . LYS A 1 94 ? -18.114 0.798 24.393 1.00 42.72 94 LYS A C 1
ATOM 698 O O . LYS A 1 94 ? -18.453 0.290 23.328 1.00 42.72 94 LYS A O 1
ATOM 703 N N . ARG A 1 95 ? -17.067 1.621 24.503 1.00 44.47 95 ARG A N 1
ATOM 704 C CA . ARG A 1 95 ? -15.964 1.611 23.550 1.00 44.47 95 ARG A CA 1
ATOM 705 C C . ARG A 1 95 ? -15.549 0.153 23.494 1.00 44.47 95 ARG A C 1
ATOM 707 O O . ARG A 1 95 ? -15.199 -0.404 24.532 1.00 44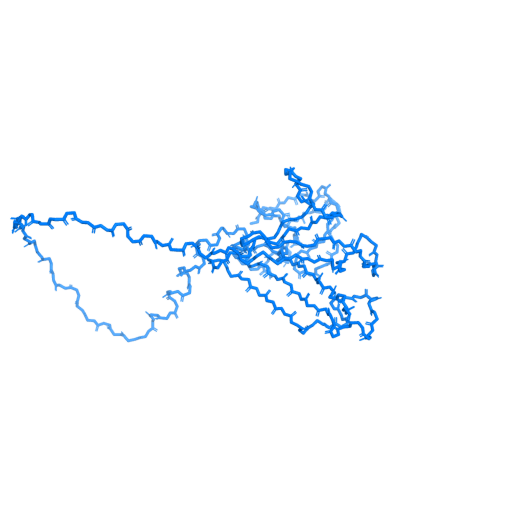.47 95 ARG A O 1
ATOM 714 N N . SER A 1 96 ? -15.708 -0.461 22.327 1.00 50.41 96 SER A N 1
ATOM 715 C CA . SER A 1 96 ? -15.148 -1.771 22.034 1.00 50.41 96 SER A CA 1
ATOM 716 C C . SER A 1 96 ? -13.737 -1.791 22.607 1.00 50.41 96 SER A C 1
ATOM 718 O O . SER A 1 96 ? -12.930 -0.941 22.217 1.00 50.41 96 SER A O 1
ATOM 720 N N . GLU A 1 97 ? -13.460 -2.675 23.570 1.00 55.47 97 GLU A N 1
ATOM 721 C CA . GLU A 1 97 ? -12.081 -3.022 23.906 1.00 55.47 97 GLU A CA 1
ATOM 722 C C . GLU A 1 97 ? -11.392 -3.281 22.570 1.00 55.47 97 GLU A C 1
ATOM 724 O O . GLU A 1 97 ? -11.823 -4.146 21.805 1.00 55.47 97 GLU A O 1
ATOM 729 N N . GLY A 1 98 ? -10.460 -2.394 22.214 1.00 59.72 98 GLY A N 1
ATOM 730 C CA . GLY A 1 98 ? -9.867 -2.379 20.887 1.00 59.72 98 GLY A CA 1
ATOM 731 C C . GLY A 1 98 ? -9.297 -3.756 20.593 1.00 59.72 98 GLY A C 1
ATOM 732 O O . GLY A 1 98 ? -8.638 -4.346 21.449 1.00 59.72 98 GLY A O 1
ATOM 733 N N . VAL A 1 99 ? -9.580 -4.283 19.404 1.00 66.75 99 VAL A N 1
ATOM 734 C CA . VAL A 1 99 ? -8.938 -5.509 18.937 1.00 66.75 99 VAL A CA 1
ATOM 735 C C . VAL A 1 99 ? -7.444 -5.212 18.843 1.00 66.75 99 VAL A C 1
ATOM 737 O O . VAL A 1 99 ? -6.987 -4.573 17.900 1.00 66.75 99 VAL A O 1
ATOM 740 N N . ASN A 1 100 ? -6.691 -5.645 19.851 1.00 72.44 100 ASN A N 1
ATOM 741 C CA . ASN A 1 100 ? -5.240 -5.576 19.847 1.00 72.44 100 ASN A CA 1
ATOM 742 C C . ASN A 1 100 ? -4.744 -6.808 19.096 1.00 72.44 100 ASN A C 1
ATOM 744 O O . ASN A 1 100 ? -4.666 -7.902 19.652 1.00 72.44 100 ASN A O 1
ATOM 748 N N . MET A 1 101 ? -4.482 -6.637 17.804 1.00 88.12 101 MET A N 1
ATOM 749 C CA . MET A 1 101 ? -3.896 -7.676 16.966 1.00 88.12 101 MET A CA 1
ATOM 750 C C . MET A 1 101 ? -2.439 -7.332 16.713 1.00 88.12 101 MET A C 1
ATOM 752 O O . MET A 1 101 ? -2.137 -6.308 16.104 1.00 88.12 101 MET A O 1
ATOM 756 N N . GLU A 1 102 ? -1.532 -8.183 17.172 1.00 93.31 102 GLU A N 1
ATOM 757 C CA . GLU A 1 102 ? -0.102 -7.992 16.980 1.00 93.31 102 GLU A CA 1
ATOM 758 C C . GLU A 1 102 ? 0.586 -9.305 16.639 1.00 93.31 102 GLU A C 1
ATOM 760 O O . GLU A 1 102 ? 0.220 -10.372 17.131 1.00 93.31 102 GLU A O 1
ATOM 765 N N . SER A 1 103 ? 1.548 -9.245 15.726 1.00 94.19 103 SER A N 1
ATOM 766 C CA . SER A 1 103 ? 2.302 -10.423 15.317 1.00 94.19 103 SER A CA 1
ATOM 767 C C . SER A 1 103 ? 3.574 -10.044 14.576 1.00 94.19 103 SER A C 1
ATOM 769 O O . SER A 1 103 ? 3.742 -8.937 14.061 1.00 94.19 103 SER A O 1
ATOM 771 N N . TRP A 1 104 ? 4.479 -11.012 14.486 1.00 95.75 104 TRP A N 1
ATOM 772 C CA . TRP A 1 104 ? 5.580 -10.942 13.543 1.00 95.75 104 TRP A CA 1
ATOM 773 C C . TRP A 1 104 ? 5.099 -11.341 12.154 1.00 95.75 104 TRP A C 1
ATOM 775 O O . TRP A 1 104 ? 4.575 -12.437 11.971 1.00 95.75 104 TRP A O 1
ATOM 785 N N . ALA A 1 105 ? 5.366 -10.492 11.170 1.00 95.81 105 ALA A N 1
ATOM 786 C CA . ALA A 1 105 ? 5.067 -10.765 9.774 1.00 95.81 105 ALA A CA 1
ATOM 787 C C . ALA A 1 105 ? 6.245 -10.372 8.883 1.00 95.81 105 ALA A C 1
ATOM 789 O O . ALA A 1 105 ? 7.187 -9.699 9.312 1.00 95.81 105 ALA A O 1
ATOM 790 N N . LYS A 1 106 ? 6.208 -10.814 7.630 1.00 95.25 106 LYS A N 1
ATOM 791 C CA . LYS A 1 106 ? 7.159 -10.401 6.599 1.00 95.25 106 LYS A CA 1
ATOM 792 C C . LYS A 1 106 ? 6.516 -9.326 5.727 1.00 95.25 106 LYS A C 1
ATOM 794 O O . LYS A 1 106 ? 5.396 -9.510 5.262 1.00 95.25 106 LYS A O 1
ATOM 799 N N . ILE A 1 107 ? 7.237 -8.238 5.474 1.00 93.81 107 ILE A N 1
ATOM 800 C CA . ILE A 1 107 ? 6.810 -7.162 4.563 1.00 93.81 107 ILE A CA 1
ATOM 801 C C . ILE A 1 107 ? 7.881 -6.909 3.490 1.00 93.81 107 ILE A C 1
ATOM 803 O O . ILE A 1 107 ? 9.044 -7.249 3.724 1.00 93.81 107 ILE A O 1
ATOM 807 N N . PRO A 1 108 ? 7.549 -6.309 2.332 1.00 90.25 108 PRO A N 1
ATOM 808 C CA . PRO A 1 108 ? 8.538 -5.963 1.317 1.00 90.25 108 PRO A CA 1
ATOM 809 C C . PRO A 1 108 ? 9.662 -5.083 1.882 1.00 90.25 108 PRO A C 1
ATOM 811 O O . PRO A 1 108 ? 9.425 -4.003 2.426 1.00 90.25 108 PRO A O 1
ATOM 814 N N . GLY A 1 109 ? 10.895 -5.563 1.754 1.00 85.06 109 GLY A N 1
ATOM 815 C CA . GLY A 1 109 ? 12.101 -4.879 2.202 1.00 85.06 109 GLY A CA 1
ATOM 816 C C . GLY A 1 109 ? 12.627 -3.854 1.198 1.00 85.06 109 GLY A C 1
ATOM 817 O O . GLY A 1 109 ? 12.089 -3.654 0.110 1.00 85.06 109 GLY A O 1
ATOM 818 N N . ARG A 1 110 ? 13.749 -3.208 1.544 1.00 72.19 110 ARG A N 1
ATOM 819 C CA . ARG A 1 110 ? 14.400 -2.210 0.665 1.00 72.19 110 ARG A CA 1
ATOM 820 C C . ARG A 1 110 ? 15.114 -2.818 -0.553 1.00 72.19 110 ARG A C 1
ATOM 822 O O . ARG A 1 110 ? 15.442 -2.094 -1.491 1.00 72.19 110 ARG A O 1
ATOM 829 N N . GLY A 1 111 ? 15.380 -4.125 -0.538 1.00 69.81 111 GLY A N 1
ATOM 830 C CA . GLY A 1 111 ? 15.980 -4.863 -1.653 1.00 69.81 111 GLY A CA 1
ATOM 831 C C . GLY A 1 111 ? 14.936 -5.366 -2.655 1.00 69.81 111 GLY A C 1
ATOM 832 O O . GLY A 1 111 ? 13.795 -5.638 -2.291 1.00 69.81 111 GLY A O 1
ATOM 833 N N . LYS A 1 112 ? 15.329 -5.542 -3.925 1.00 65.12 112 LYS A N 1
ATOM 834 C CA . LYS A 1 112 ? 14.475 -6.222 -4.915 1.00 65.12 112 LYS A CA 1
ATOM 835 C C . LYS A 1 112 ? 14.167 -7.635 -4.412 1.00 65.12 112 LYS A C 1
ATOM 837 O O . LYS A 1 112 ? 15.105 -8.375 -4.138 1.00 65.12 112 LYS A O 1
ATOM 842 N N . ALA A 1 113 ? 12.884 -7.988 -4.322 1.00 70.88 113 ALA A N 1
ATOM 843 C CA . ALA A 1 113 ? 12.419 -9.305 -3.874 1.00 70.88 113 ALA A CA 1
ATOM 844 C C . ALA A 1 113 ? 12.865 -9.714 -2.452 1.00 70.88 113 ALA A C 1
ATOM 846 O O . ALA A 1 113 ? 12.975 -10.901 -2.157 1.00 70.88 113 ALA A O 1
ATOM 847 N N . SER A 1 114 ? 13.141 -8.747 -1.569 1.00 84.88 114 SER A N 1
ATOM 848 C CA . SER A 1 114 ? 13.448 -9.024 -0.160 1.00 84.88 114 SER A CA 1
ATOM 849 C C . SER A 1 114 ? 12.182 -8.943 0.682 1.00 84.88 114 SER A C 1
ATOM 851 O O . SER A 1 114 ? 11.391 -8.019 0.504 1.00 84.88 114 SER A O 1
ATOM 853 N N . TRP A 1 115 ? 12.029 -9.867 1.628 1.00 91.94 115 TRP A N 1
ATOM 854 C CA . TRP A 1 115 ? 10.990 -9.832 2.654 1.00 91.94 115 TRP A CA 1
ATOM 855 C C . TRP A 1 115 ? 11.645 -9.647 4.019 1.00 91.94 115 TRP A C 1
ATOM 857 O O . TRP A 1 115 ? 12.398 -10.511 4.472 1.00 91.94 115 TRP A O 1
ATOM 867 N N . ASP A 1 116 ? 11.342 -8.537 4.681 1.00 93.25 116 ASP A N 1
ATOM 868 C CA . ASP A 1 116 ? 11.910 -8.192 5.977 1.00 93.25 116 ASP A CA 1
ATOM 869 C C . ASP A 1 116 ? 10.922 -8.578 7.082 1.00 93.25 116 ASP A C 1
ATOM 871 O O . ASP A 1 116 ? 9.741 -8.226 7.035 1.00 93.25 116 ASP A O 1
ATOM 875 N N . ARG A 1 117 ? 11.402 -9.298 8.100 1.00 94.69 117 ARG A N 1
ATOM 876 C CA . ARG A 1 117 ? 10.595 -9.638 9.277 1.00 94.69 117 ARG A CA 1
ATOM 877 C C . ARG A 1 117 ? 10.436 -8.394 10.152 1.00 94.69 117 ARG A C 1
ATOM 879 O O . ARG A 1 117 ? 11.434 -7.856 10.624 1.00 94.69 117 ARG A O 1
ATOM 886 N N . LYS A 1 118 ? 9.196 -7.960 10.369 1.00 95.50 118 LYS A N 1
ATOM 887 C CA . LYS A 1 118 ? 8.821 -6.798 11.187 1.00 95.50 118 LYS A CA 1
ATOM 888 C C . LYS A 1 118 ? 7.720 -7.166 12.169 1.00 95.50 118 LYS A C 1
ATOM 890 O O . LYS A 1 118 ? 7.025 -8.168 11.992 1.00 95.50 118 LYS A O 1
ATOM 895 N N . TYR A 1 119 ? 7.579 -6.350 13.202 1.00 95.50 119 TYR A N 1
ATOM 896 C CA . TYR A 1 119 ? 6.494 -6.475 14.160 1.00 95.50 119 TYR A CA 1
ATOM 897 C C . TYR A 1 119 ? 5.337 -5.579 13.722 1.00 95.50 119 TYR A C 1
ATOM 899 O O . TYR A 1 119 ? 5.517 -4.375 13.534 1.00 95.50 119 TYR A O 1
ATOM 907 N N . LEU A 1 120 ? 4.164 -6.169 13.520 1.00 95.56 120 LEU A N 1
ATOM 908 C CA . LEU A 1 120 ? 2.944 -5.459 13.163 1.00 95.56 120 LEU A CA 1
ATOM 909 C C . LEU A 1 120 ? 2.036 -5.378 14.381 1.00 95.56 120 LEU A C 1
ATOM 911 O O . LEU A 1 120 ? 1.867 -6.371 15.086 1.00 95.56 120 LEU A O 1
ATOM 915 N N . ARG A 1 121 ? 1.424 -4.215 14.595 1.00 93.88 121 ARG A N 1
ATOM 916 C CA . ARG A 1 121 ? 0.409 -4.007 15.628 1.00 93.88 121 ARG A CA 1
ATOM 917 C C . ARG A 1 121 ? -0.738 -3.179 15.072 1.00 93.88 121 ARG A C 1
ATOM 919 O O . ARG A 1 121 ? -0.512 -2.122 14.490 1.00 93.88 121 ARG A O 1
ATOM 926 N N . LEU A 1 122 ? -1.957 -3.651 15.280 1.00 92.25 122 LEU A N 1
ATOM 927 C CA . LEU A 1 122 ? -3.175 -2.897 15.041 1.00 92.25 122 LEU A CA 1
ATOM 928 C C . LEU A 1 122 ? -3.520 -2.107 16.307 1.00 92.25 122 LEU A C 1
ATOM 930 O O . LEU A 1 122 ? -3.930 -2.679 17.314 1.00 92.25 122 LEU A O 1
ATOM 934 N N . GLU A 1 123 ? -3.325 -0.792 16.256 1.00 89.31 123 GLU A N 1
ATOM 935 C CA . GLU A 1 123 ? -3.652 0.139 17.337 1.00 89.31 123 GLU A CA 1
ATOM 936 C C . GLU A 1 123 ? -4.921 0.912 16.962 1.00 89.31 123 GLU A C 1
ATOM 938 O O . GLU A 1 123 ? -4.885 1.875 16.191 1.00 89.31 123 GLU A O 1
ATOM 943 N N . GLY A 1 124 ? -6.072 0.471 17.476 1.00 87.12 124 GLY A N 1
ATOM 944 C CA . GLY A 1 124 ? -7.370 1.027 17.088 1.00 87.12 124 GLY A CA 1
ATOM 945 C C . GLY A 1 124 ? -7.646 0.795 15.601 1.00 87.12 124 GLY A C 1
ATOM 946 O O . GLY A 1 124 ? -7.843 -0.338 15.179 1.00 87.12 124 GLY A O 1
ATOM 947 N N . SER A 1 125 ? -7.639 1.866 14.806 1.00 86.62 125 SER A N 1
ATOM 948 C CA . SER A 1 125 ? -7.805 1.830 13.346 1.00 86.62 125 SER A CA 1
ATOM 949 C C . SER A 1 125 ? -6.501 2.128 12.600 1.00 86.62 125 SER A C 1
ATOM 951 O O . SER A 1 125 ? -6.532 2.678 11.504 1.00 86.62 125 SER A O 1
ATOM 953 N N . CYS A 1 126 ? -5.340 1.856 13.197 1.00 89.19 126 CYS A N 1
ATOM 954 C CA . CYS A 1 126 ? -4.040 2.132 12.591 1.00 89.19 126 CYS A CA 1
ATOM 955 C C . CYS A 1 126 ? -3.164 0.881 12.607 1.00 89.19 126 CYS A C 1
ATOM 957 O O . CYS A 1 126 ? -2.884 0.329 13.669 1.00 89.19 126 CYS A O 1
ATOM 959 N N . LEU A 1 127 ? -2.713 0.441 11.432 1.00 92.00 127 LEU A N 1
ATOM 960 C CA . LEU A 1 127 ? -1.725 -0.621 11.315 1.00 92.00 127 LEU A CA 1
ATOM 961 C C . LEU A 1 127 ? -0.320 -0.019 11.415 1.00 92.00 127 LEU A C 1
ATOM 963 O O . LEU A 1 127 ? 0.132 0.713 10.530 1.00 92.00 127 LEU A O 1
ATOM 967 N N . CYS A 1 128 ? 0.363 -0.333 12.508 1.00 93.31 128 CYS A N 1
ATOM 968 C CA . CYS A 1 128 ? 1.688 0.157 12.851 1.00 93.31 128 CYS A CA 1
ATOM 969 C C . CYS A 1 128 ? 2.753 -0.911 12.562 1.00 93.31 128 CYS A C 1
ATOM 971 O O . CYS A 1 128 ? 2.582 -2.084 12.895 1.00 93.31 128 CYS A O 1
ATOM 973 N N . VAL A 1 129 ? 3.875 -0.490 11.975 1.00 94.56 129 VAL A N 1
ATOM 974 C CA . VAL A 1 129 ? 5.039 -1.340 11.678 1.00 94.56 129 VAL A CA 1
ATOM 975 C C . VAL A 1 129 ? 6.214 -0.932 12.560 1.00 94.56 129 VAL A C 1
ATOM 977 O O . VAL A 1 129 ? 6.623 0.231 12.549 1.00 94.56 129 VAL A O 1
ATOM 980 N N . TYR A 1 130 ? 6.814 -1.891 13.255 1.00 94.94 130 TYR A N 1
ATOM 981 C CA . TYR A 1 130 ? 7.987 -1.703 14.105 1.00 94.94 130 TYR A CA 1
ATOM 982 C C . TYR A 1 130 ? 9.127 -2.641 13.694 1.00 94.94 130 TYR A C 1
ATOM 984 O O . TYR A 1 130 ? 8.907 -3.706 13.113 1.00 94.94 130 TYR A O 1
ATOM 992 N N . GLU A 1 131 ? 10.366 -2.254 14.012 1.00 93.94 131 GLU A N 1
ATOM 993 C CA . GLU A 1 131 ? 11.539 -3.119 13.798 1.00 93.94 131 GLU A CA 1
ATOM 994 C C . GLU A 1 131 ? 11.461 -4.367 14.687 1.00 93.94 131 GLU A C 1
ATOM 996 O O . GLU A 1 131 ? 11.775 -5.478 14.264 1.00 93.94 131 GLU A O 1
ATOM 1001 N N . HIS A 1 132 ? 11.007 -4.159 15.921 1.00 93.56 132 HIS A N 1
ATOM 1002 C CA . HIS A 1 132 ? 10.905 -5.148 16.981 1.00 93.56 132 HIS A CA 1
ATOM 1003 C C . HIS A 1 132 ? 9.620 -4.925 17.776 1.00 93.56 132 HIS A C 1
ATOM 1005 O O . HIS A 1 132 ? 8.905 -3.952 17.542 1.00 93.56 132 HIS A O 1
ATOM 1011 N N . GLU A 1 133 ? 9.343 -5.820 18.720 1.00 95.06 133 GLU A N 1
ATOM 1012 C CA . GLU A 1 133 ? 8.248 -5.644 19.669 1.00 95.06 133 GLU A CA 1
ATOM 1013 C C . GLU A 1 133 ? 8.372 -4.281 20.384 1.00 95.06 133 GLU A C 1
ATOM 1015 O O . GLU A 1 133 ? 9.442 -3.965 20.917 1.00 95.06 133 GLU A O 1
ATOM 1020 N N . PRO A 1 134 ? 7.334 -3.430 20.337 1.00 92.69 134 PRO A N 1
ATOM 1021 C CA . PRO A 1 134 ? 7.451 -2.046 20.772 1.00 92.69 134 PRO A CA 1
ATOM 1022 C C . PRO A 1 134 ? 7.358 -1.884 22.290 1.00 92.69 134 PRO A C 1
ATOM 1024 O O . PRO A 1 134 ? 6.401 -2.322 22.930 1.00 92.69 134 PRO A O 1
ATOM 1027 N N . SER A 1 135 ? 8.312 -1.144 22.853 1.00 91.88 135 SER A N 1
ATOM 1028 C CA . SER A 1 135 ? 8.266 -0.675 24.242 1.00 91.88 135 SER A CA 1
ATOM 1029 C C . SER A 1 135 ? 7.269 0.485 24.418 1.00 91.88 135 SER A C 1
ATOM 1031 O O . SER A 1 135 ? 7.008 1.220 23.458 1.00 91.88 135 SER A O 1
ATOM 1033 N N . PRO A 1 136 ? 6.745 0.729 25.636 1.00 89.44 136 PRO A N 1
ATOM 1034 C CA . PRO A 1 136 ? 5.887 1.882 25.907 1.00 89.44 136 PRO A CA 1
ATOM 1035 C C . PRO A 1 136 ? 6.536 3.200 25.456 1.00 89.44 136 PRO A C 1
ATOM 1037 O O . PRO A 1 136 ? 7.666 3.504 25.833 1.00 89.44 136 PRO A O 1
ATOM 1040 N N . GLY A 1 137 ? 5.827 3.979 24.634 1.00 86.44 137 GLY A N 1
ATOM 1041 C CA . GLY A 1 137 ? 6.318 5.250 24.083 1.00 86.44 137 GLY A CA 1
ATOM 1042 C C . GLY A 1 137 ? 7.159 5.136 22.804 1.00 86.44 137 GLY A C 1
ATOM 1043 O O . GLY A 1 137 ? 7.567 6.162 22.261 1.00 86.44 137 GLY A O 1
ATOM 1044 N N . MET A 1 138 ? 7.402 3.928 22.285 1.00 91.38 138 MET A N 1
ATOM 1045 C CA . MET A 1 138 ? 8.090 3.737 21.007 1.00 91.38 138 MET A CA 1
ATOM 1046 C C . MET A 1 138 ? 7.205 4.164 19.826 1.00 91.38 138 MET A C 1
ATOM 1048 O O . MET A 1 138 ? 6.054 3.744 19.707 1.00 91.38 138 MET A O 1
ATOM 1052 N N . ALA A 1 139 ? 7.759 4.962 18.911 1.00 91.94 139 ALA A N 1
ATOM 1053 C CA . ALA A 1 139 ? 7.089 5.322 17.665 1.00 91.94 139 ALA A CA 1
ATOM 1054 C C . ALA A 1 139 ? 7.307 4.240 16.585 1.00 91.94 139 ALA A C 1
ATOM 1056 O O . ALA A 1 139 ? 8.424 3.733 16.454 1.00 91.94 139 ALA A O 1
ATOM 1057 N N . PRO A 1 140 ? 6.282 3.892 15.789 1.00 93.06 140 PRO A N 1
ATOM 1058 C CA . PRO A 1 140 ? 6.444 2.972 14.668 1.00 93.06 140 PRO A CA 1
ATOM 1059 C C . PRO A 1 140 ? 7.197 3.611 13.503 1.00 93.06 140 PRO A C 1
ATOM 1061 O O . PRO A 1 140 ? 7.192 4.827 13.314 1.00 93.06 140 PRO A O 1
ATOM 1064 N N . ILE A 1 141 ? 7.798 2.751 12.686 1.00 91.81 141 ILE A N 1
ATOM 1065 C CA . ILE A 1 141 ? 8.531 3.104 11.465 1.00 91.81 141 ILE A CA 1
ATOM 1066 C C . ILE A 1 141 ? 7.563 3.487 10.346 1.00 91.81 141 ILE A C 1
ATOM 1068 O O . ILE A 1 141 ? 7.867 4.344 9.521 1.00 91.81 141 ILE A O 1
ATOM 1072 N N . SER A 1 142 ? 6.401 2.835 10.309 1.00 89.75 142 SER A N 1
ATOM 1073 C CA . SER A 1 142 ? 5.337 3.118 9.353 1.00 89.75 142 SER A CA 1
ATOM 1074 C C . SER A 1 142 ? 3.976 3.008 10.029 1.00 89.75 142 SER A C 1
ATOM 1076 O O . SER A 1 142 ? 3.790 2.183 10.924 1.00 89.75 142 SER A O 1
ATOM 1078 N N . LYS A 1 143 ? 3.037 3.849 9.594 1.00 88.75 143 LYS A N 1
ATOM 1079 C CA . LYS A 1 143 ? 1.644 3.866 10.043 1.00 88.75 143 LYS A CA 1
ATOM 1080 C C . LYS A 1 143 ? 0.731 3.891 8.828 1.00 88.75 143 LYS A C 1
ATOM 1082 O O . LYS A 1 143 ? 0.927 4.706 7.927 1.00 88.75 143 LYS A O 1
ATOM 1087 N N . MET A 1 144 ? -0.281 3.037 8.833 1.00 88.62 144 MET A N 1
ATOM 1088 C CA . MET A 1 144 ? -1.340 3.029 7.834 1.00 88.62 144 MET A CA 1
ATOM 1089 C C . MET A 1 144 ? -2.687 3.134 8.534 1.00 88.62 144 MET A C 1
ATOM 1091 O O . MET A 1 144 ? -3.074 2.253 9.297 1.00 88.62 144 MET A O 1
ATOM 1095 N N . GLU A 1 145 ? -3.395 4.228 8.278 1.00 87.06 145 GLU A N 1
ATOM 1096 C CA . GLU A 1 145 ? -4.726 4.456 8.826 1.00 87.06 145 GLU A CA 1
ATOM 1097 C C . GLU A 1 145 ? -5.771 3.647 8.045 1.00 87.06 145 GLU A C 1
ATOM 1099 O O . GLU A 1 145 ? -5.860 3.736 6.822 1.00 87.06 145 GLU A O 1
ATOM 1104 N N . LEU A 1 146 ? -6.551 2.854 8.774 1.00 86.31 146 LEU A N 1
ATOM 1105 C CA . LEU A 1 146 ? -7.634 1.988 8.312 1.00 86.31 146 LEU A CA 1
ATOM 1106 C C . LEU A 1 146 ? -8.978 2.591 8.744 1.00 86.31 146 LEU A C 1
ATOM 1108 O O . LEU A 1 146 ? -9.737 1.984 9.499 1.00 86.31 146 LEU A O 1
ATOM 1112 N N . SER A 1 147 ? -9.247 3.838 8.355 1.00 75.19 147 SER A N 1
ATOM 1113 C CA . SER A 1 147 ? -10.477 4.511 8.778 1.00 75.19 147 SER A CA 1
ATOM 1114 C C . SER A 1 147 ? -11.698 3.919 8.057 1.00 75.19 147 SER A C 1
ATOM 1116 O O . SER A 1 147 ? -11.699 3.725 6.841 1.00 75.19 147 SER A O 1
ATOM 1118 N N . GLU A 1 148 ? -12.784 3.671 8.793 1.00 64.88 148 GLU A N 1
ATOM 1119 C CA . GLU A 1 148 ? -14.065 3.244 8.199 1.00 64.88 148 GLU A CA 1
ATOM 1120 C C . GLU A 1 148 ? -14.683 4.330 7.301 1.00 64.88 148 GLU A C 1
ATOM 1122 O O . GLU A 1 148 ? -15.469 4.038 6.402 1.00 64.88 148 GLU A O 1
ATOM 1127 N N . LYS A 1 149 ? -14.337 5.601 7.544 1.00 66.94 149 LYS A N 1
ATOM 1128 C CA . LYS A 1 149 ? -14.874 6.757 6.808 1.00 66.94 149 LYS A CA 1
ATOM 1129 C C . LYS A 1 149 ? -14.344 6.841 5.381 1.00 66.94 149 LYS A C 1
ATOM 1131 O O . LYS A 1 149 ? -15.081 7.281 4.489 1.00 66.94 149 LYS A O 1
ATOM 1136 N N . ASP A 1 150 ? -13.086 6.449 5.211 1.00 67.31 150 ASP A N 1
ATOM 1137 C CA . ASP A 1 150 ? -12.349 6.495 3.952 1.00 67.31 150 ASP A CA 1
ATOM 1138 C C . ASP A 1 150 ? -12.400 5.127 3.258 1.00 67.31 150 ASP A C 1
ATOM 1140 O O . ASP A 1 150 ? -12.424 5.036 2.030 1.00 67.31 150 ASP A O 1
ATOM 1144 N N . GLY A 1 151 ? -12.551 4.067 4.054 1.00 74.50 151 GLY A N 1
ATOM 1145 C CA . GLY A 1 151 ? -12.585 2.690 3.605 1.00 74.50 151 GLY A CA 1
ATOM 1146 C C . GLY A 1 151 ? -11.174 2.134 3.445 1.00 74.50 151 GLY A C 1
ATOM 1147 O O . GLY A 1 151 ? -10.242 2.807 3.007 1.00 74.50 151 GLY A O 1
ATOM 1148 N N . PHE A 1 152 ? -11.022 0.864 3.782 1.00 86.56 152 PHE A N 1
ATOM 1149 C CA . PHE A 1 152 ? -9.831 0.086 3.476 1.00 86.56 152 PHE A CA 1
ATOM 1150 C C . PHE A 1 152 ? -10.262 -1.192 2.766 1.00 86.56 152 PHE A C 1
ATOM 1152 O O . PHE A 1 152 ? -11.409 -1.628 2.890 1.00 86.56 152 PHE A O 1
ATOM 1159 N N . SER A 1 153 ? -9.349 -1.780 2.003 1.00 88.38 153 SER A N 1
ATOM 1160 C CA . SER A 1 153 ? -9.557 -3.082 1.380 1.00 88.38 153 SER A CA 1
ATOM 1161 C C . SER A 1 153 ? -8.452 -4.038 1.795 1.00 88.38 153 SER A C 1
ATOM 1163 O O . SER A 1 153 ? -7.300 -3.640 1.984 1.00 88.38 153 SER A O 1
ATOM 1165 N N . VAL A 1 154 ? -8.834 -5.298 1.975 1.00 91.25 154 VAL A N 1
ATOM 1166 C CA . VAL A 1 154 ? -7.911 -6.406 2.190 1.00 91.25 154 VAL A CA 1
ATOM 1167 C C . VAL A 1 154 ? -8.101 -7.353 1.016 1.00 91.25 154 VAL A C 1
ATOM 1169 O O . VAL A 1 154 ? -9.203 -7.851 0.806 1.00 91.25 154 VAL A O 1
ATOM 1172 N N . ASN A 1 155 ? -7.044 -7.550 0.235 1.00 91.12 155 ASN A N 1
ATOM 1173 C CA . ASN A 1 155 ? -7.053 -8.373 -0.966 1.00 91.12 155 ASN A CA 1
ATOM 1174 C C . ASN A 1 155 ? -6.167 -9.600 -0.736 1.00 91.12 155 ASN A C 1
ATOM 1176 O O . ASN A 1 155 ? -4.963 -9.465 -0.522 1.00 91.12 155 ASN A O 1
ATOM 1180 N N . GLU A 1 156 ? -6.760 -10.788 -0.793 1.00 91.44 156 GLU A N 1
ATOM 1181 C CA . GLU A 1 156 ? -6.047 -12.071 -0.677 1.00 91.44 156 GLU A CA 1
ATOM 1182 C C . GLU A 1 156 ? -5.514 -12.556 -2.036 1.00 91.44 156 GLU A C 1
ATOM 1184 O O . GLU A 1 156 ? -4.559 -13.327 -2.100 1.00 91.44 156 GLU A O 1
ATOM 1189 N N . ASP A 1 157 ? -6.076 -12.050 -3.136 1.00 88.62 157 ASP A N 1
ATOM 1190 C CA . ASP A 1 157 ? -5.675 -12.383 -4.504 1.00 88.62 157 ASP A CA 1
ATOM 1191 C C . ASP A 1 157 ? -4.394 -11.637 -4.918 1.00 88.62 157 ASP A C 1
ATOM 1193 O O . ASP A 1 157 ? -4.403 -10.761 -5.786 1.00 88.62 157 ASP A O 1
ATOM 1197 N N . VAL A 1 158 ? -3.271 -11.962 -4.274 1.00 91.38 158 VAL A N 1
ATOM 1198 C CA . VAL A 1 158 ? -1.950 -11.424 -4.624 1.00 91.38 158 VAL A CA 1
ATOM 1199 C C . VAL A 1 158 ? -1.289 -12.315 -5.673 1.00 91.38 158 VAL A C 1
ATOM 1201 O O . VAL A 1 158 ? -0.978 -13.484 -5.434 1.00 91.38 158 VAL A O 1
ATOM 1204 N N . TYR A 1 159 ? -1.025 -11.756 -6.855 1.00 90.75 159 TYR A N 1
ATOM 1205 C CA . TYR A 1 159 ? -0.456 -12.511 -7.968 1.00 90.75 159 TYR A CA 1
ATOM 1206 C C . TYR A 1 159 ? 1.067 -12.378 -8.035 1.00 90.75 159 TYR A C 1
ATOM 1208 O O . TYR A 1 159 ? 1.679 -11.440 -7.531 1.00 90.75 159 TYR A O 1
ATOM 1216 N N . GLN A 1 160 ? 1.720 -13.285 -8.763 1.00 89.94 160 GLN A N 1
ATOM 1217 C CA . GLN A 1 160 ? 3.175 -13.238 -8.961 1.00 89.94 160 GLN A CA 1
ATOM 1218 C C . GLN A 1 160 ? 3.675 -11.894 -9.533 1.00 89.94 160 GLN A C 1
ATOM 1220 O O . GLN A 1 160 ? 4.808 -11.496 -9.257 1.00 89.94 160 GLN A O 1
ATOM 1225 N N . ALA A 1 161 ? 2.850 -11.215 -10.339 1.00 88.38 161 ALA A N 1
ATOM 1226 C CA . ALA A 1 161 ? 3.165 -9.915 -10.927 1.00 88.38 161 ALA A CA 1
ATOM 1227 C C . ALA A 1 161 ? 3.203 -8.778 -9.890 1.00 88.38 161 ALA A C 1
ATOM 1229 O O . ALA A 1 161 ? 3.927 -7.802 -10.086 1.00 88.38 161 ALA A O 1
ATOM 1230 N N . ASP A 1 162 ? 2.463 -8.917 -8.788 1.00 87.06 162 ASP A N 1
ATOM 1231 C CA . ASP A 1 162 ? 2.411 -7.950 -7.694 1.00 87.06 162 ASP A CA 1
ATOM 1232 C C . ASP A 1 162 ? 3.671 -7.980 -6.826 1.00 87.06 162 ASP A C 1
ATOM 1234 O O . ASP A 1 162 ? 4.155 -6.936 -6.387 1.00 87.06 162 ASP A O 1
ATOM 1238 N N . VAL A 1 163 ? 4.215 -9.180 -6.607 1.00 88.88 163 VAL A N 1
ATOM 1239 C CA . VAL A 1 163 ? 5.331 -9.447 -5.690 1.00 88.88 163 VAL A CA 1
ATOM 1240 C C . VAL A 1 163 ? 6.498 -10.133 -6.421 1.00 88.88 163 VAL A C 1
ATOM 1242 O O . VAL A 1 163 ? 6.801 -11.311 -6.185 1.00 88.88 163 VAL A O 1
ATOM 1245 N N . PRO A 1 164 ? 7.184 -9.423 -7.339 1.00 87.19 164 PRO A N 1
ATOM 1246 C CA . PRO A 1 164 ? 8.221 -10.014 -8.176 1.00 87.19 164 PRO A CA 1
ATOM 1247 C C . PRO A 1 164 ? 9.376 -10.574 -7.338 1.00 87.19 164 PRO A C 1
ATOM 1249 O O . PRO A 1 164 ? 9.901 -9.910 -6.447 1.00 87.19 164 PRO A O 1
ATOM 1252 N N . GLY A 1 165 ? 9.788 -11.800 -7.668 1.00 87.69 165 GLY A N 1
ATOM 1253 C CA . GLY A 1 165 ? 10.864 -12.529 -6.989 1.00 87.69 165 GLY A CA 1
ATOM 1254 C C . GLY A 1 165 ? 10.457 -13.232 -5.690 1.00 87.69 165 GLY A C 1
ATOM 1255 O O . GLY A 1 165 ? 11.297 -13.876 -5.071 1.00 87.69 165 GLY A O 1
ATOM 1256 N N . THR A 1 166 ? 9.178 -13.178 -5.313 1.00 91.44 166 THR A N 1
ATOM 1257 C CA . THR A 1 166 ? 8.616 -14.044 -4.267 1.00 91.44 166 THR A CA 1
ATOM 1258 C C . THR A 1 166 ? 8.369 -15.446 -4.817 1.00 91.44 166 THR A C 1
ATOM 1260 O O . THR A 1 166 ? 7.967 -15.586 -5.977 1.00 91.44 166 THR A O 1
ATOM 1263 N N . ALA A 1 167 ? 8.613 -16.486 -4.015 1.00 91.44 167 ALA A N 1
ATOM 1264 C CA . ALA A 1 167 ? 8.381 -17.862 -4.433 1.00 91.44 167 ALA A CA 1
ATOM 1265 C C . ALA A 1 167 ? 6.881 -18.129 -4.638 1.00 91.44 167 ALA A C 1
ATOM 1267 O O . ALA A 1 167 ? 6.043 -17.665 -3.869 1.00 91.44 167 ALA A O 1
ATOM 1268 N N . LYS A 1 168 ? 6.532 -18.930 -5.654 1.00 91.81 168 LYS A N 1
ATOM 1269 C CA . LYS A 1 168 ? 5.130 -19.293 -5.939 1.00 91.81 168 LYS A CA 1
ATOM 1270 C C . LYS A 1 168 ? 4.451 -20.025 -4.779 1.00 91.81 168 LYS A C 1
ATOM 1272 O O . LYS A 1 168 ? 3.244 -19.897 -4.620 1.00 91.81 168 LYS A O 1
ATOM 1277 N N . SER A 1 169 ? 5.224 -20.779 -3.996 1.00 92.81 169 SER A N 1
ATOM 1278 C CA . SER A 1 169 ? 4.760 -21.450 -2.776 1.00 92.81 169 SER A CA 1
ATOM 1279 C C . SER A 1 169 ? 4.280 -20.478 -1.709 1.00 92.81 169 SER A C 1
ATOM 1281 O O . SER A 1 169 ? 3.472 -20.866 -0.874 1.00 92.81 169 SER A O 1
ATOM 1283 N N . ASP A 1 170 ? 4.776 -19.240 -1.734 1.00 92.12 170 ASP A N 1
ATOM 1284 C CA . ASP A 1 170 ? 4.532 -18.270 -0.675 1.00 92.12 170 ASP A CA 1
ATOM 1285 C C . ASP A 1 170 ? 3.296 -17.410 -0.966 1.00 92.12 170 ASP A C 1
ATOM 1287 O O . ASP A 1 170 ? 2.725 -16.847 -0.040 1.00 92.12 170 ASP A O 1
ATOM 1291 N N . LEU A 1 171 ? 2.853 -17.336 -2.232 1.00 92.25 171 LEU A N 1
ATOM 1292 C CA . LEU A 1 171 ? 1.701 -16.529 -2.663 1.00 92.25 171 LEU A CA 1
ATOM 1293 C C . LEU A 1 171 ? 0.427 -16.752 -1.825 1.00 92.25 171 LEU A C 1
ATOM 1295 O O . LEU A 1 171 ? -0.177 -15.752 -1.450 1.00 92.25 171 LEU A O 1
ATOM 1299 N N . PRO A 1 172 ? 0.035 -17.992 -1.452 1.00 93.00 172 PRO A N 1
ATOM 1300 C CA . PRO A 1 172 ? -1.166 -18.226 -0.641 1.00 93.00 172 PRO A CA 1
ATOM 1301 C C . PRO A 1 172 ? -1.109 -17.637 0.775 1.00 93.00 172 PRO A C 1
ATOM 1303 O O . PRO A 1 172 ? -2.122 -17.611 1.465 1.00 93.00 172 PRO A O 1
ATOM 1306 N N . PHE A 1 173 ? 0.069 -17.209 1.234 1.00 93.44 173 PHE A N 1
ATOM 1307 C CA . PHE A 1 173 ? 0.269 -16.626 2.561 1.00 93.44 173 PHE A CA 1
ATOM 1308 C C . PHE A 1 173 ? 0.415 -15.104 2.514 1.00 93.44 173 PHE A C 1
ATOM 1310 O O . PHE A 1 173 ? 0.739 -14.494 3.534 1.00 93.44 173 PHE A O 1
ATOM 1317 N N . ILE A 1 174 ? 0.227 -14.488 1.344 1.00 94.44 174 ILE A N 1
ATOM 1318 C CA . ILE A 1 174 ? 0.375 -13.049 1.149 1.00 94.44 174 ILE A CA 1
ATOM 1319 C C . ILE A 1 174 ? -0.999 -12.437 0.946 1.00 94.44 174 ILE A C 1
ATOM 1321 O O . ILE A 1 174 ? -1.747 -12.845 0.067 1.00 94.44 174 ILE A O 1
ATOM 1325 N N . PHE A 1 175 ? -1.287 -11.400 1.717 1.00 94.62 175 PHE A N 1
ATOM 1326 C CA . PHE A 1 175 ? -2.447 -10.549 1.509 1.00 94.62 175 PHE A CA 1
ATOM 1327 C C . PHE A 1 175 ? -2.004 -9.089 1.465 1.00 94.62 175 PHE A C 1
ATOM 1329 O O . PHE A 1 175 ? -0.977 -8.705 2.032 1.00 94.62 175 PHE A O 1
ATOM 1336 N N . ARG A 1 176 ? -2.777 -8.263 0.770 1.00 93.25 176 ARG A N 1
ATOM 1337 C CA . ARG A 1 176 ? -2.531 -6.832 0.620 1.00 93.25 176 ARG A CA 1
ATOM 1338 C C . ARG A 1 176 ? -3.556 -6.048 1.410 1.00 93.25 176 ARG A C 1
ATOM 1340 O O . ARG A 1 176 ? -4.750 -6.273 1.266 1.00 93.25 176 ARG A O 1
ATOM 1347 N N . VAL A 1 177 ? -3.089 -5.071 2.172 1.00 92.31 177 VAL A N 1
ATOM 1348 C CA . VAL A 1 177 ? -3.939 -4.069 2.811 1.00 92.31 177 VAL A CA 1
ATOM 1349 C C . VAL A 1 177 ? -3.749 -2.747 2.079 1.00 92.31 177 VAL A C 1
ATOM 1351 O O . VAL A 1 177 ? -2.619 -2.282 1.938 1.00 92.31 177 VAL A O 1
ATOM 1354 N N . GLU A 1 178 ? -4.836 -2.146 1.605 1.00 88.81 178 GLU A N 1
ATOM 1355 C CA . GLU A 1 178 ? -4.828 -0.831 0.959 1.00 88.81 178 GLU A CA 1
ATOM 1356 C C . GLU A 1 178 ? -5.767 0.117 1.701 1.00 88.81 178 GLU A C 1
ATOM 1358 O O . GLU A 1 178 ? -6.941 -0.205 1.905 1.00 88.81 178 GLU A O 1
ATOM 1363 N N . SER A 1 179 ? -5.274 1.297 2.084 1.00 84.31 179 SER A N 1
ATOM 1364 C CA . SER A 1 179 ? -6.138 2.364 2.583 1.00 84.31 179 SER A CA 1
ATOM 1365 C C . SER A 1 179 ? -6.512 3.321 1.456 1.00 84.31 179 SER A C 1
ATOM 1367 O O . SER A 1 179 ? -5.658 3.813 0.711 1.00 84.31 179 SER A O 1
ATOM 1369 N N . ASN A 1 180 ? -7.813 3.586 1.317 1.00 70.19 180 ASN A N 1
ATOM 1370 C CA . ASN A 1 180 ? -8.319 4.511 0.312 1.00 70.19 180 ASN A CA 1
ATOM 1371 C C . ASN A 1 180 ? -8.103 5.935 0.809 1.00 70.19 180 ASN A C 1
ATOM 1373 O O . ASN A 1 180 ? -8.998 6.555 1.372 1.00 70.19 180 ASN A O 1
ATOM 1377 N N . THR A 1 181 ? -6.910 6.487 0.615 1.00 60.38 181 THR A N 1
ATOM 1378 C CA . THR A 1 181 ? -6.714 7.903 0.903 1.00 60.38 181 THR A CA 1
ATOM 1379 C C . THR A 1 181 ? -7.551 8.721 -0.072 1.00 60.38 181 THR A C 1
ATOM 1381 O O . THR A 1 181 ? -7.461 8.583 -1.288 1.00 60.38 181 THR A O 1
ATOM 1384 N N . PHE A 1 182 ? -8.373 9.609 0.475 1.00 55.12 182 PHE A N 1
ATOM 1385 C CA . PHE A 1 182 ? -9.277 10.493 -0.256 1.00 55.12 182 PHE A CA 1
ATOM 1386 C C . PHE A 1 182 ? -8.586 11.469 -1.224 1.00 55.12 182 PHE A C 1
ATOM 1388 O O . PHE A 1 182 ? -9.253 12.282 -1.858 1.00 55.12 182 PHE A O 1
ATOM 1395 N N . ASN A 1 183 ? -7.264 11.431 -1.356 1.00 49.84 183 ASN A N 1
ATOM 1396 C CA . ASN A 1 183 ? -6.559 12.262 -2.308 1.00 49.84 183 ASN A CA 1
ATOM 1397 C C . ASN A 1 183 ? -6.578 11.634 -3.711 1.00 49.84 183 ASN A C 1
ATOM 1399 O O . ASN A 1 183 ? -6.363 10.450 -3.937 1.00 49.84 183 ASN A O 1
ATOM 1403 N N . THR A 1 184 ? -6.830 12.495 -4.690 1.00 51.94 184 THR A N 1
ATOM 1404 C CA . THR A 1 184 ? -6.810 12.262 -6.141 1.00 51.94 184 THR A CA 1
ATOM 1405 C C . THR A 1 184 ? -5.609 11.516 -6.755 1.00 51.94 184 THR A C 1
ATOM 1407 O O . THR A 1 184 ? -5.511 11.323 -7.967 1.00 51.94 184 THR A O 1
ATOM 1410 N N . CYS A 1 185 ? -4.578 11.285 -5.958 1.00 48.06 185 CYS A N 1
ATOM 1411 C CA . CYS A 1 185 ? -3.212 11.185 -6.425 1.00 48.06 185 CYS A CA 1
ATOM 1412 C C . CYS A 1 185 ? -2.553 9.909 -5.929 1.00 48.06 185 CYS A C 1
ATOM 1414 O O . CYS A 1 185 ? -2.232 9.756 -4.756 1.00 48.06 185 CYS A O 1
ATOM 1416 N N . TRP A 1 186 ? -2.312 9.026 -6.889 1.00 52.66 186 TRP A N 1
ATOM 1417 C CA . TRP A 1 186 ? -1.498 7.834 -6.741 1.00 52.66 186 TRP A CA 1
ATOM 1418 C C . TRP A 1 186 ? -0.130 8.112 -6.088 1.00 52.66 186 TRP A C 1
ATOM 1420 O O . TRP A 1 186 ? 0.469 9.158 -6.368 1.00 52.66 186 TRP A O 1
ATOM 1430 N N . PRO A 1 187 ? 0.425 7.143 -5.331 1.00 53.62 187 PRO A N 1
ATOM 1431 C CA . PRO A 1 187 ? -0.088 5.783 -5.129 1.00 53.62 187 PRO A CA 1
ATOM 1432 C C . PRO A 1 187 ? -0.898 5.610 -3.834 1.00 53.62 187 PRO A C 1
ATOM 1434 O O . PRO A 1 187 ? -0.554 6.182 -2.802 1.00 53.62 187 PRO A O 1
ATOM 1437 N N . THR A 1 188 ? -1.935 4.769 -3.901 1.00 61.84 188 THR A N 1
ATOM 1438 C CA . THR A 1 188 ? -2.666 4.230 -2.744 1.00 61.84 188 THR A CA 1
ATOM 1439 C C . THR A 1 188 ? -1.678 3.732 -1.691 1.00 61.84 188 THR A C 1
ATOM 1441 O O . THR A 1 188 ? -0.708 3.041 -2.025 1.00 61.84 188 THR A O 1
ATOM 1444 N N . ASN A 1 189 ? -1.899 4.092 -0.427 1.00 79.56 189 ASN A N 1
ATOM 1445 C CA . ASN A 1 189 ? -1.104 3.563 0.672 1.00 79.56 189 ASN A CA 1
ATOM 1446 C C . ASN A 1 189 ? -1.411 2.063 0.794 1.00 79.56 189 ASN A C 1
ATOM 1448 O O . ASN A 1 189 ? -2.517 1.681 1.172 1.00 79.56 189 ASN A O 1
ATOM 1452 N N . ARG A 1 190 ? -0.454 1.228 0.376 1.00 87.19 190 ARG A N 1
ATOM 1453 C CA . ARG A 1 190 ? -0.592 -0.228 0.292 1.00 87.19 190 ARG A CA 1
ATOM 1454 C C . ARG A 1 190 ? 0.521 -0.924 1.060 1.00 87.19 190 ARG A C 1
ATOM 1456 O O . ARG A 1 190 ? 1.677 -0.497 1.002 1.00 87.19 190 ARG A O 1
ATOM 1463 N N . LEU A 1 191 ? 0.185 -2.036 1.697 1.00 91.69 191 LEU A N 1
ATOM 1464 C CA . LEU A 1 191 ? 1.122 -2.897 2.402 1.00 91.69 191 LEU A CA 1
ATOM 1465 C C . LEU A 1 191 ? 0.829 -4.360 2.064 1.00 91.69 191 LEU A C 1
ATOM 1467 O O . LEU A 1 191 ? -0.232 -4.877 2.404 1.00 91.69 191 LEU A O 1
ATOM 1471 N N . ASP A 1 192 ? 1.788 -5.019 1.416 1.00 93.50 192 ASP A N 1
ATOM 1472 C CA . ASP A 1 192 ? 1.772 -6.471 1.236 1.00 93.50 192 ASP A CA 1
ATOM 1473 C C . ASP A 1 192 ? 2.328 -7.130 2.502 1.00 93.50 192 ASP A C 1
ATOM 1475 O O . ASP A 1 192 ? 3.398 -6.755 2.991 1.00 93.50 192 ASP A O 1
ATOM 1479 N N . ILE A 1 193 ? 1.599 -8.098 3.047 1.00 95.00 193 ILE A N 1
ATOM 1480 C CA . ILE A 1 193 ? 1.935 -8.786 4.291 1.00 95.00 193 ILE A CA 1
ATOM 1481 C C . ILE A 1 193 ? 1.968 -10.277 4.001 1.00 95.00 193 ILE A C 1
ATOM 1483 O O . ILE A 1 193 ? 0.971 -10.861 3.591 1.00 95.00 193 ILE A O 1
ATOM 1487 N N . MET A 1 194 ? 3.120 -10.896 4.240 1.00 95.25 194 MET A N 1
ATOM 1488 C CA . MET A 1 194 ? 3.271 -12.343 4.222 1.00 95.25 194 MET A CA 1
ATOM 1489 C C . MET A 1 194 ? 3.134 -12.870 5.651 1.00 95.25 194 MET A C 1
ATOM 1491 O O . MET A 1 194 ? 3.972 -12.586 6.520 1.00 95.25 194 MET A O 1
ATOM 1495 N N . ALA A 1 195 ? 2.072 -13.638 5.883 1.00 92.88 195 ALA A N 1
ATOM 1496 C CA . ALA A 1 195 ? 1.834 -14.331 7.135 1.00 92.88 195 ALA A CA 1
ATOM 1497 C C . ALA A 1 195 ? 2.880 -15.437 7.331 1.00 92.88 195 ALA A C 1
ATOM 1499 O O . ALA A 1 195 ? 3.221 -16.179 6.409 1.00 92.88 195 ALA A O 1
ATOM 1500 N N . LEU A 1 196 ? 3.405 -15.547 8.549 1.00 84.12 196 LEU A N 1
ATOM 1501 C CA . LEU A 1 196 ? 4.251 -16.669 8.936 1.00 84.12 196 LEU A CA 1
ATOM 1502 C C . LEU A 1 196 ? 3.327 -17.792 9.414 1.00 84.12 196 LEU A C 1
ATOM 1504 O O . LEU A 1 196 ? 2.539 -17.571 10.331 1.00 84.12 196 LEU A O 1
ATOM 1508 N N . SER A 1 197 ? 3.407 -18.977 8.805 1.00 67.19 197 SER A N 1
ATOM 1509 C CA . SER A 1 197 ? 2.731 -20.158 9.350 1.00 67.19 197 SER A CA 1
ATOM 1510 C C . SER A 1 197 ? 3.295 -20.443 10.745 1.00 67.19 197 SER A C 1
ATOM 1512 O O . SER A 1 197 ? 4.516 -20.577 10.881 1.00 67.19 197 SER A O 1
ATOM 1514 N N . GLN A 1 198 ? 2.428 -20.486 11.758 1.00 52.25 198 GLN A N 1
ATOM 1515 C CA . GLN A 1 198 ? 2.782 -20.980 13.093 1.00 52.25 198 GLN A CA 1
ATOM 1516 C C . GLN A 1 198 ? 2.930 -22.500 13.084 1.00 52.25 198 GLN A C 1
ATOM 1518 O O . GLN A 1 198 ? 2.165 -23.155 12.339 1.00 52.25 198 GLN A O 1
#

Sequence (198 aa):
FNVELSMRAGKCAACLEPIQFGKRTAICSECQIMTHLKCSLLVPANCGLPGGLTKHLGKNWRASDESISTLSGSVQTLTIDEPDHAELDSKNVKRSEGVNMESWAKIPGRGKASWDRKYLRLEGSCLCVYEHEPSPGMAPISKMELSEKDGFSVNEDVYQADVPGTAKSDLPFIFRVESNTFNTCWPTNRLDIMALSQ

Secondary structure (DSSP, 8-state):
-EEEE--S-EE-TTT-P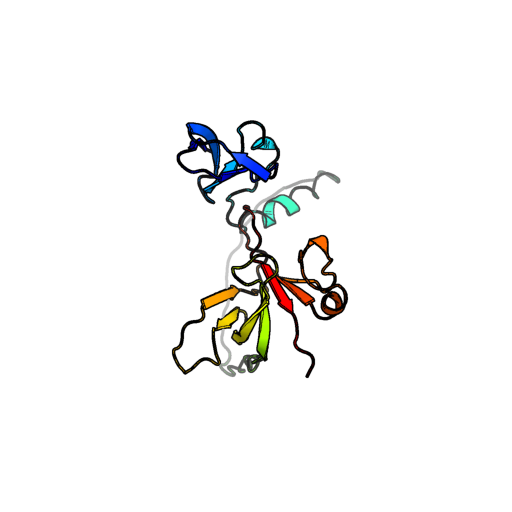EEPTTSEEEE-TTT--EEETTTGGGS-TTTT--TTSHHHHTTSSS--SS----------------------------------EEEEEEEE-SSTT-EEEEEEEEETTEEEEESSSPPTTPPPSEEEE--TTT-EEEE----TTTSTT--TTTGGGEEEEEE--SSSSSPPEEEEEEPPP-

Organism: NCBI:txid1563983

Foldseek 3Di:
DDWDFACDWDAAPQPRHIDDHRDTWDADPQPRHTHRPVRPVVQPPQANPQLVCVVVVVVVVPPPDDDDDDDDDDDDDDDDD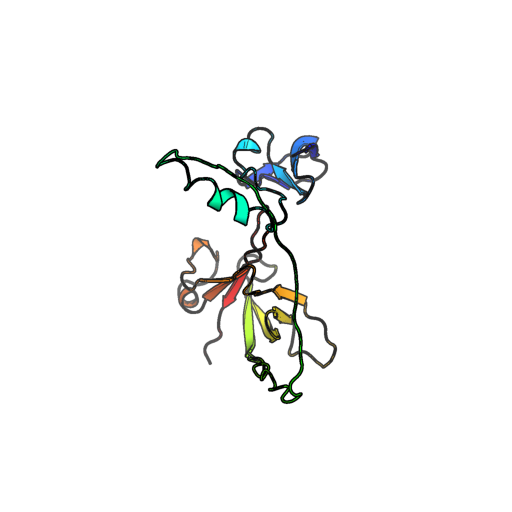DDDDDDDDPPDPPPPPAPWDKDWWWWDDPDQLDTQTWIWTDDRQKIFTDRDDDDPPDHGPDIDGQDPVQHKDKALPDDCVNRPNDDPVQSNQKIKIFGRRSHSDDDTPMIIIGDDDD